Protein AF-A0A0S4Q659-F1 (afdb_monomer_lite)

Structure (mmCIF, N/CA/C/O backbone):
data_AF-A0A0S4Q659-F1
#
_entry.id   AF-A0A0S4Q659-F1
#
loop_
_atom_site.group_PDB
_atom_site.id
_atom_site.type_symbol
_atom_site.label_atom_id
_atom_site.label_alt_id
_atom_site.label_comp_id
_atom_site.label_asym_id
_atom_site.label_entity_id
_atom_site.label_seq_id
_atom_site.pdbx_PDB_ins_code
_atom_site.Cartn_x
_atom_site.Cartn_y
_atom_site.Cartn_z
_atom_site.occupancy
_atom_site.B_iso_or_equiv
_atom_site.auth_seq_id
_atom_site.auth_comp_id
_atom_site.auth_asym_id
_atom_site.auth_atom_id
_atom_site.pdbx_PDB_model_num
ATOM 1 N N . MET A 1 1 ? -24.096 -1.031 19.636 1.00 70.88 1 MET A N 1
ATOM 2 C CA . MET A 1 1 ? -23.605 0.019 18.706 1.00 70.88 1 MET A CA 1
ATOM 3 C C . MET A 1 1 ? -24.738 0.909 18.192 1.00 70.88 1 MET A C 1
ATOM 5 O O . MET A 1 1 ? -24.645 2.107 18.407 1.00 70.88 1 MET A O 1
ATOM 9 N N . ALA A 1 2 ? -25.821 0.365 17.616 1.00 77.81 2 ALA A N 1
ATOM 10 C CA . ALA A 1 2 ? -26.995 1.151 17.190 1.00 77.81 2 ALA A CA 1
ATOM 11 C C . ALA A 1 2 ? -27.575 2.050 18.304 1.00 77.81 2 ALA A C 1
ATOM 13 O O . ALA A 1 2 ? -27.789 3.239 18.087 1.00 77.81 2 ALA A O 1
ATOM 14 N N . CYS A 1 3 ? -27.719 1.520 19.527 1.00 79.81 3 CYS A N 1
ATOM 15 C CA . CYS A 1 3 ? -28.198 2.301 20.675 1.00 79.81 3 CYS A CA 1
ATOM 16 C C . CYS A 1 3 ? -27.270 3.472 21.048 1.00 79.81 3 CYS A C 1
ATOM 18 O O . CYS A 1 3 ? -27.757 4.541 21.394 1.00 79.81 3 CYS A O 1
ATOM 20 N N . LEU A 1 4 ? -25.945 3.297 20.933 1.00 84.31 4 LEU A N 1
ATOM 21 C CA . LEU A 1 4 ? -24.969 4.362 21.207 1.00 84.31 4 LEU A CA 1
ATOM 22 C C . LEU A 1 4 ? -25.000 5.443 20.117 1.00 84.31 4 LEU A C 1
ATOM 24 O O . LEU A 1 4 ? -24.923 6.630 20.413 1.00 84.31 4 LEU A O 1
ATOM 28 N N . ALA A 1 5 ? -25.140 5.048 18.849 1.00 85.44 5 ALA A N 1
ATOM 29 C CA . ALA A 1 5 ? -25.305 6.006 17.758 1.00 85.44 5 ALA A CA 1
ATOM 30 C C . ALA A 1 5 ? -26.577 6.846 17.960 1.00 85.44 5 ALA A C 1
ATOM 32 O O . ALA A 1 5 ? -26.526 8.072 17.876 1.00 85.44 5 ALA A O 1
ATOM 33 N N . ALA A 1 6 ? -27.686 6.198 18.332 1.00 84.50 6 ALA A N 1
ATOM 34 C CA . ALA A 1 6 ? -28.939 6.877 18.645 1.00 84.50 6 ALA A CA 1
ATOM 35 C C . ALA A 1 6 ? -28.797 7.847 19.833 1.00 84.50 6 ALA A C 1
ATOM 37 O O . ALA A 1 6 ? -29.231 8.993 19.728 1.00 84.50 6 ALA A O 1
ATOM 38 N N . SER A 1 7 ? -28.134 7.444 20.927 1.00 86.75 7 SER A N 1
ATOM 39 C CA . SER A 1 7 ? -27.917 8.329 22.085 1.00 86.75 7 SER A CA 1
ATOM 40 C C . SER A 1 7 ? -27.040 9.539 21.755 1.00 86.75 7 SER A C 1
ATOM 42 O O . SER A 1 7 ? -27.219 10.606 22.334 1.00 86.75 7 SER A O 1
ATOM 44 N N . LEU A 1 8 ? -26.110 9.391 20.807 1.00 88.69 8 LEU A N 1
ATOM 45 C CA . LEU A 1 8 ? -25.262 10.475 20.305 1.00 88.69 8 LEU A CA 1
ATOM 46 C C . LEU A 1 8 ? -25.920 11.292 19.180 1.00 88.69 8 LEU A C 1
ATOM 48 O O . LEU A 1 8 ? -25.295 12.215 18.666 1.00 88.69 8 LEU A O 1
ATOM 52 N N . LYS A 1 9 ? -27.166 10.973 18.797 1.00 92.38 9 LYS A N 1
ATOM 53 C CA . LYS A 1 9 ? -27.889 11.586 17.668 1.00 92.38 9 LYS A CA 1
ATOM 54 C C . LYS A 1 9 ? -27.120 11.490 16.344 1.00 92.38 9 LYS A C 1
ATOM 56 O O . LYS A 1 9 ? -27.181 12.386 15.507 1.00 92.38 9 LYS A O 1
ATOM 61 N N . VAL A 1 10 ? -26.404 10.384 16.153 1.00 91.25 10 VAL A N 1
ATOM 62 C CA . VAL A 1 10 ? -25.659 10.073 14.932 1.00 91.25 10 VAL A CA 1
ATOM 63 C C . VAL A 1 10 ? -26.446 9.045 14.122 1.00 91.25 10 VAL A C 1
ATOM 65 O O . VAL A 1 10 ? -26.802 7.977 14.628 1.00 91.25 10 VAL A O 1
ATOM 68 N N . GLY A 1 11 ? -26.714 9.362 12.853 1.00 90.50 11 GLY A N 1
ATOM 69 C CA . GLY A 1 11 ? -27.313 8.414 11.915 1.00 90.50 11 GLY A CA 1
ATOM 70 C C . GLY A 1 11 ? -26.428 7.177 11.755 1.00 90.50 11 GLY A C 1
ATOM 71 O O . GLY A 1 11 ? -25.205 7.284 11.690 1.00 90.50 11 GLY A O 1
ATOM 72 N N . HIS A 1 12 ? -27.032 5.991 11.698 1.00 91.75 12 HIS A N 1
ATOM 73 C CA . HIS A 1 12 ? -26.296 4.748 11.484 1.00 91.75 12 HIS A CA 1
ATOM 74 C C . HIS A 1 12 ? -26.991 3.881 10.439 1.00 91.75 12 HIS A C 1
ATOM 76 O O . HIS A 1 12 ? -28.214 3.885 10.316 1.00 91.75 12 HIS A O 1
ATOM 82 N N . ARG A 1 13 ? -26.191 3.110 9.703 1.00 91.69 13 ARG A N 1
ATOM 83 C CA . ARG A 1 13 ? -26.650 2.115 8.734 1.00 91.69 13 ARG A CA 1
ATOM 84 C C . ARG A 1 13 ? -25.850 0.840 8.950 1.00 91.69 13 ARG A C 1
ATOM 86 O O . ARG A 1 13 ? -24.625 0.886 9.044 1.00 91.69 13 ARG A O 1
ATOM 93 N N . THR A 1 14 ? -26.537 -0.292 9.024 1.00 92.31 14 THR A N 1
ATOM 94 C CA . THR A 1 14 ? -25.894 -1.607 9.080 1.00 92.31 14 THR A CA 1
ATOM 95 C C . THR A 1 14 ? -25.837 -2.186 7.675 1.00 92.31 14 THR A C 1
ATOM 97 O O . THR A 1 14 ? -26.860 -2.314 7.009 1.00 92.31 14 THR A O 1
ATOM 100 N N . LEU A 1 15 ? -24.631 -2.519 7.224 1.00 93.38 15 LEU A N 1
ATOM 101 C CA . LEU A 1 15 ? -24.377 -3.130 5.923 1.00 93.38 15 LEU A CA 1
ATOM 102 C C . LEU A 1 15 ? -24.012 -4.598 6.136 1.00 93.38 15 LEU A C 1
ATOM 104 O O . LEU A 1 15 ? -23.246 -4.918 7.046 1.00 93.38 15 LEU A O 1
ATOM 108 N N . VAL A 1 16 ? -24.554 -5.482 5.303 1.00 94.06 16 VAL A N 1
ATOM 109 C CA . VAL A 1 16 ? -24.369 -6.932 5.430 1.00 94.06 16 VAL A CA 1
ATOM 110 C C . VAL A 1 16 ? -23.662 -7.450 4.188 1.00 94.06 16 VAL A C 1
ATOM 112 O O . VAL A 1 16 ? -24.104 -7.196 3.070 1.00 94.06 16 VAL A O 1
ATOM 115 N N . TRP A 1 17 ? -22.565 -8.184 4.383 1.00 93.69 17 TRP A N 1
ATOM 116 C CA . TRP A 1 17 ? -21.911 -8.893 3.289 1.00 93.69 17 TRP A CA 1
ATOM 117 C C . TRP A 1 17 ? -22.767 -10.094 2.877 1.00 93.69 17 TRP A C 1
ATOM 119 O O . TRP A 1 17 ? -22.883 -11.070 3.623 1.00 93.69 17 TRP A O 1
ATOM 129 N N . GLN A 1 18 ? -23.382 -9.973 1.702 1.00 92.25 18 GLN A N 1
ATOM 130 C CA . GLN A 1 18 ? -24.208 -11.004 1.084 1.00 92.25 18 GLN A CA 1
ATOM 131 C C . GLN A 1 18 ? -23.368 -11.938 0.203 1.00 92.25 18 GLN A C 1
ATOM 133 O O . GLN A 1 18 ? -22.335 -11.533 -0.330 1.00 92.25 18 GLN A O 1
ATOM 138 N N . GLY A 1 19 ? -23.853 -13.168 0.025 1.00 88.50 19 GLY A N 1
ATOM 139 C CA . GLY A 1 19 ? -23.249 -14.174 -0.849 1.00 88.50 19 GLY A CA 1
ATOM 140 C C . GLY A 1 19 ? -22.308 -15.159 -0.153 1.00 88.50 19 GLY A C 1
ATOM 141 O O . GLY A 1 19 ? -22.115 -15.139 1.073 1.00 88.50 19 GLY A O 1
ATOM 142 N N . ASP A 1 20 ? -21.746 -16.046 -0.974 1.00 88.25 20 ASP A N 1
ATOM 143 C CA . ASP A 1 20 ? -20.864 -17.117 -0.531 1.00 88.25 20 ASP A CA 1
ATOM 144 C C . ASP A 1 20 ? -19.531 -16.574 -0.026 1.00 88.25 20 ASP A C 1
ATOM 146 O O . ASP A 1 20 ? -18.923 -15.657 -0.585 1.00 88.25 20 ASP A O 1
ATOM 150 N N . LYS A 1 21 ? -19.068 -17.168 1.070 1.00 91.00 21 LYS A N 1
ATOM 151 C CA . LYS A 1 21 ? -17.805 -16.813 1.710 1.00 91.00 21 LYS A CA 1
ATOM 152 C C . LYS A 1 21 ? -16.750 -17.803 1.233 1.00 91.00 21 LYS A C 1
ATOM 154 O O . LYS A 1 21 ? -16.997 -19.008 1.297 1.00 91.00 21 LYS A O 1
ATOM 159 N N . PRO A 1 22 ? -15.579 -17.339 0.773 1.00 88.00 22 PRO A N 1
ATOM 160 C CA . PRO A 1 22 ? -14.571 -18.248 0.266 1.00 88.00 22 PRO A CA 1
ATOM 161 C C . PRO A 1 22 ? -14.041 -19.124 1.404 1.00 88.00 22 PRO A C 1
ATOM 163 O O . PRO A 1 22 ? -13.840 -18.657 2.529 1.00 88.00 22 PRO A O 1
ATOM 166 N N . ALA A 1 23 ? -13.792 -20.397 1.093 1.00 82.62 23 ALA A N 1
ATOM 167 C CA . ALA A 1 23 ? -13.253 -21.361 2.051 1.00 82.62 23 ALA A CA 1
ATOM 168 C C . ALA A 1 23 ? -11.839 -20.979 2.529 1.00 82.62 23 ALA A C 1
ATOM 170 O O . ALA A 1 23 ? -11.462 -21.255 3.666 1.00 82.62 23 ALA A O 1
ATOM 171 N N . THR A 1 24 ? -11.061 -20.306 1.677 1.00 82.50 24 THR A N 1
ATOM 172 C CA . THR A 1 24 ? -9.715 -19.804 1.976 1.00 82.50 24 THR A CA 1
ATOM 173 C C . THR A 1 24 ? -9.659 -18.286 1.804 1.00 82.50 24 THR A C 1
ATOM 175 O O . THR A 1 24 ? -10.457 -17.686 1.090 1.00 82.50 24 THR A O 1
ATOM 178 N N . GLY A 1 25 ? -8.741 -17.620 2.509 1.00 82.38 25 GLY A N 1
ATOM 179 C CA . GLY A 1 25 ? -8.579 -16.166 2.379 1.00 82.38 25 GLY A CA 1
ATOM 180 C C . GLY A 1 25 ? -9.746 -15.332 2.929 1.00 82.38 25 GLY A C 1
ATOM 181 O O . GLY A 1 25 ? -9.829 -14.141 2.627 1.00 82.38 25 GLY A O 1
ATOM 182 N N . LEU A 1 26 ? -10.610 -15.915 3.770 1.00 86.38 26 LEU A N 1
ATOM 183 C CA . LEU A 1 26 ? -11.813 -15.269 4.308 1.00 86.38 26 LEU A CA 1
ATOM 184 C C . LEU A 1 26 ? -11.554 -13.871 4.887 1.00 86.38 26 LEU A C 1
ATOM 186 O O . LEU A 1 26 ? -12.332 -12.962 4.641 1.00 86.38 26 LEU A O 1
ATOM 190 N N . MET A 1 27 ? -10.451 -13.662 5.612 1.00 82.38 27 MET A N 1
ATOM 191 C CA . MET A 1 27 ? -10.123 -12.350 6.192 1.00 82.38 27 MET A CA 1
ATOM 192 C C . MET A 1 27 ? -9.805 -11.286 5.137 1.00 82.38 27 MET A C 1
ATOM 194 O O . MET A 1 27 ? -10.178 -10.123 5.303 1.00 82.38 27 MET A O 1
ATOM 198 N N . ALA A 1 28 ? -9.119 -11.668 4.057 1.00 83.19 28 ALA A N 1
ATOM 199 C CA . ALA A 1 28 ? -8.830 -10.765 2.948 1.00 83.19 28 ALA A CA 1
ATOM 200 C C . ALA A 1 28 ? -10.117 -10.435 2.180 1.00 83.19 28 ALA A C 1
ATOM 202 O O . ALA A 1 28 ? -10.393 -9.260 1.940 1.00 83.19 28 ALA A O 1
ATOM 203 N N . ALA A 1 29 ? -10.944 -11.449 1.902 1.00 88.00 29 ALA A N 1
ATOM 204 C CA . ALA A 1 29 ? -12.244 -11.283 1.254 1.00 88.00 29 ALA A CA 1
ATOM 205 C C . ALA A 1 29 ? -13.211 -10.433 2.095 1.00 88.00 29 ALA A C 1
ATOM 207 O O . ALA A 1 29 ? -13.790 -9.480 1.590 1.00 88.00 29 ALA A O 1
ATOM 208 N N . ALA A 1 30 ? -13.312 -10.694 3.400 1.00 88.69 30 ALA A N 1
ATOM 209 C CA . ALA A 1 30 ? -14.134 -9.912 4.321 1.00 88.69 30 ALA A CA 1
ATOM 210 C C . ALA A 1 30 ? -13.658 -8.456 4.416 1.00 88.69 30 ALA A C 1
ATOM 212 O O . ALA A 1 30 ? -14.470 -7.539 4.541 1.00 88.69 30 ALA A O 1
ATOM 213 N N . ARG A 1 31 ? -12.339 -8.218 4.350 1.00 88.38 31 ARG A N 1
ATOM 214 C CA . ARG A 1 31 ? -11.786 -6.860 4.293 1.00 88.38 31 ARG A CA 1
ATOM 215 C C . ARG A 1 31 ? -12.159 -6.161 2.986 1.00 88.38 31 ARG A C 1
ATOM 217 O O . ARG A 1 31 ? -12.524 -4.992 3.056 1.00 88.38 31 ARG A O 1
ATOM 224 N N . ALA A 1 32 ? -12.060 -6.841 1.843 1.00 88.69 32 ALA A N 1
ATOM 225 C CA . ALA A 1 32 ? -12.465 -6.296 0.546 1.00 88.69 32 ALA A CA 1
ATOM 226 C C . ALA A 1 32 ? -13.962 -5.954 0.546 1.00 88.69 32 ALA A C 1
ATOM 228 O O . ALA A 1 32 ? -14.309 -4.781 0.443 1.00 88.69 32 ALA A O 1
ATOM 229 N N . ALA A 1 33 ? -14.815 -6.931 0.868 1.00 92.06 33 ALA A N 1
ATOM 230 C CA . ALA A 1 33 ? -16.262 -6.758 0.949 1.00 92.06 33 ALA A CA 1
ATOM 231 C C . ALA A 1 33 ? -16.674 -5.614 1.889 1.00 92.06 33 ALA A C 1
ATOM 233 O O . ALA A 1 33 ? -17.577 -4.843 1.578 1.00 92.06 33 ALA A O 1
ATOM 234 N N . ARG A 1 34 ? -15.995 -5.447 3.033 1.00 92.56 34 ARG A N 1
ATOM 235 C CA . ARG A 1 34 ? -16.246 -4.317 3.940 1.00 92.56 34 ARG A CA 1
ATOM 236 C C . ARG A 1 34 ? -15.994 -2.971 3.264 1.00 92.56 34 ARG A C 1
ATOM 238 O O . ARG A 1 34 ? -16.786 -2.055 3.456 1.00 92.56 34 ARG A O 1
ATOM 245 N N . TYR A 1 35 ? -14.892 -2.829 2.530 1.00 91.69 35 TYR A N 1
ATOM 246 C CA . TYR A 1 35 ? -14.594 -1.576 1.838 1.00 91.69 35 TYR A CA 1
ATOM 247 C C . TYR A 1 35 ? -15.535 -1.329 0.664 1.00 91.69 35 TYR A C 1
ATOM 249 O O . TYR A 1 35 ? -15.925 -0.182 0.476 1.00 91.69 35 TYR A O 1
ATOM 257 N N . ASP A 1 36 ? -15.953 -2.373 -0.047 1.00 91.75 36 ASP A N 1
ATOM 258 C CA . ASP A 1 36 ? -16.918 -2.250 -1.143 1.00 91.75 36 ASP A CA 1
ATOM 259 C C . ASP A 1 36 ? -18.286 -1.795 -0.622 1.00 91.75 36 ASP A C 1
ATOM 261 O O . ASP A 1 36 ? -18.875 -0.850 -1.146 1.00 91.75 36 ASP A O 1
ATOM 265 N N . LEU A 1 37 ? -18.753 -2.386 0.484 1.00 94.69 37 LEU A N 1
ATOM 266 C CA . LEU A 1 37 ? -19.980 -1.964 1.164 1.00 94.69 37 LEU A CA 1
ATOM 267 C C . LEU A 1 37 ? -19.897 -0.507 1.636 1.00 94.69 37 LEU A C 1
ATOM 269 O O . LEU A 1 37 ? -20.833 0.262 1.430 1.00 94.69 37 LEU A O 1
ATOM 273 N N . ILE A 1 38 ? -18.781 -0.115 2.260 1.00 93.81 38 ILE A N 1
ATOM 274 C CA . ILE A 1 38 ? -18.569 1.265 2.716 1.00 93.81 38 ILE A CA 1
ATOM 275 C C . ILE A 1 38 ? -18.540 2.235 1.531 1.00 93.81 38 ILE A C 1
ATOM 277 O O . ILE A 1 38 ? -19.138 3.301 1.622 1.00 93.81 38 ILE A O 1
ATOM 281 N N . ALA A 1 39 ? -17.874 1.878 0.432 1.00 92.62 39 ALA A N 1
ATOM 282 C CA . ALA A 1 39 ? -17.803 2.713 -0.762 1.00 92.62 39 ALA A CA 1
ATOM 283 C C . ALA A 1 39 ? -19.184 2.893 -1.409 1.00 92.62 39 ALA A C 1
ATOM 285 O O . ALA A 1 39 ? -19.552 4.020 -1.732 1.00 92.62 39 ALA A O 1
ATOM 286 N N . GLY A 1 40 ? -19.973 1.819 -1.523 1.00 93.56 40 GLY A N 1
ATOM 287 C CA . GLY A 1 40 ? -21.354 1.895 -2.004 1.00 93.56 40 GLY A CA 1
ATOM 288 C C . GLY A 1 40 ? -22.232 2.770 -1.106 1.00 93.56 40 GLY A C 1
ATOM 289 O O . GLY A 1 40 ? -22.916 3.665 -1.587 1.00 93.56 40 GLY A O 1
ATOM 290 N N . ALA A 1 41 ? -22.147 2.594 0.215 1.00 94.31 41 ALA A N 1
ATOM 291 C CA . ALA A 1 41 ? -22.914 3.414 1.151 1.00 94.31 41 ALA A CA 1
ATOM 292 C C . ALA A 1 41 ? -22.481 4.889 1.167 1.00 94.31 41 ALA A C 1
ATOM 294 O O . ALA A 1 41 ? -23.320 5.761 1.383 1.00 94.31 41 ALA A O 1
ATOM 295 N N . ALA A 1 42 ? -21.194 5.176 0.949 1.00 94.19 42 ALA A N 1
ATOM 296 C CA . ALA A 1 42 ? -20.694 6.539 0.806 1.00 94.19 42 ALA A CA 1
ATOM 297 C C . ALA A 1 42 ? -21.247 7.194 -0.468 1.00 94.19 42 ALA A C 1
ATOM 299 O O . ALA A 1 42 ? -21.724 8.323 -0.401 1.00 94.19 42 ALA A O 1
ATOM 300 N N . ALA A 1 43 ? -21.277 6.462 -1.587 1.00 93.19 43 ALA A N 1
ATOM 301 C CA . ALA A 1 43 ? -21.881 6.930 -2.832 1.00 93.19 43 ALA A CA 1
ATOM 302 C C . ALA A 1 43 ? -23.386 7.213 -2.674 1.00 93.19 43 ALA A C 1
ATOM 304 O O . ALA A 1 43 ? -23.828 8.300 -3.034 1.00 93.19 43 ALA A O 1
ATOM 305 N N . ASP A 1 44 ? -24.146 6.298 -2.055 1.00 94.19 44 ASP A N 1
ATOM 306 C CA . ASP A 1 44 ? -25.578 6.489 -1.759 1.00 94.19 44 ASP A CA 1
ATOM 307 C C . ASP A 1 44 ? -25.839 7.762 -0.932 1.00 94.19 44 ASP A C 1
ATOM 309 O O . ASP A 1 44 ? -26.863 8.422 -1.091 1.00 94.19 44 ASP A O 1
ATOM 313 N N . PHE A 1 45 ? -24.922 8.090 -0.017 1.00 93.50 45 PHE A N 1
ATOM 314 C CA . PHE A 1 45 ? -25.021 9.256 0.862 1.00 93.50 45 PHE A CA 1
ATOM 315 C C . PHE A 1 45 ? -24.472 10.547 0.224 1.00 93.50 45 PHE A C 1
ATOM 317 O O . PHE A 1 45 ? -24.661 11.627 0.778 1.00 93.50 45 PHE A O 1
ATOM 324 N N . GLY A 1 46 ? -23.776 10.459 -0.914 1.00 94.25 46 GLY A N 1
ATOM 325 C CA . GLY A 1 46 ? -23.053 11.587 -1.509 1.00 94.25 46 GLY A CA 1
ATOM 326 C C . GLY A 1 46 ? -21.794 11.998 -0.732 1.00 94.25 46 GLY A C 1
ATOM 327 O O . GLY A 1 46 ? -21.378 13.152 -0.803 1.00 94.25 46 GLY A O 1
ATOM 328 N N . ALA A 1 47 ? -21.191 11.083 0.034 1.00 93.56 47 ALA A N 1
ATOM 329 C CA . ALA A 1 47 ? -19.941 11.317 0.752 1.00 93.56 47 ALA A CA 1
ATOM 330 C C . ALA A 1 47 ? -18.721 10.858 -0.054 1.00 93.56 47 ALA A C 1
ATOM 332 O O . ALA A 1 47 ? -18.657 9.732 -0.546 1.00 93.56 47 ALA A O 1
ATOM 333 N N . GLU A 1 48 ? -17.696 11.706 -0.085 1.00 94.12 48 GLU A N 1
ATOM 334 C CA . GLU A 1 48 ? -16.376 11.358 -0.619 1.00 94.12 48 GLU A CA 1
ATOM 335 C C . GLU A 1 48 ? -15.400 10.934 0.482 1.00 94.12 48 GLU A C 1
ATOM 337 O O . GLU A 1 48 ? -14.461 10.185 0.227 1.00 94.12 48 GLU A O 1
ATOM 342 N N . ASP A 1 49 ? -15.606 11.407 1.712 1.00 96.50 49 ASP A N 1
ATOM 343 C CA . ASP A 1 49 ? -14.696 11.201 2.832 1.00 96.50 49 ASP A CA 1
ATOM 344 C C . ASP A 1 49 ? -15.228 10.153 3.805 1.00 96.50 49 ASP A C 1
ATOM 346 O O . ASP A 1 49 ? -16.335 10.250 4.332 1.00 96.50 49 ASP A O 1
ATOM 350 N N . VAL A 1 50 ? -14.392 9.158 4.088 1.00 96.12 50 VAL A N 1
ATOM 351 C CA . VAL A 1 50 ? -14.678 8.080 5.034 1.00 96.12 50 VAL A CA 1
ATOM 352 C C . VAL A 1 50 ? -13.583 8.059 6.086 1.00 96.12 50 VAL A C 1
ATOM 354 O O . VAL A 1 50 ? -12.411 7.926 5.752 1.00 96.12 50 VAL A O 1
ATOM 357 N N . ALA A 1 51 ? -13.941 8.121 7.367 1.00 96.75 51 ALA A N 1
ATOM 358 C CA . ALA A 1 51 ? -12.985 7.983 8.462 1.00 96.75 51 ALA A CA 1
ATOM 359 C C . ALA A 1 51 ? -13.027 6.576 9.077 1.00 96.75 51 ALA A C 1
ATOM 361 O O . ALA A 1 51 ? -14.093 6.004 9.296 1.00 96.75 51 ALA A O 1
ATOM 362 N N . THR A 1 52 ? -11.856 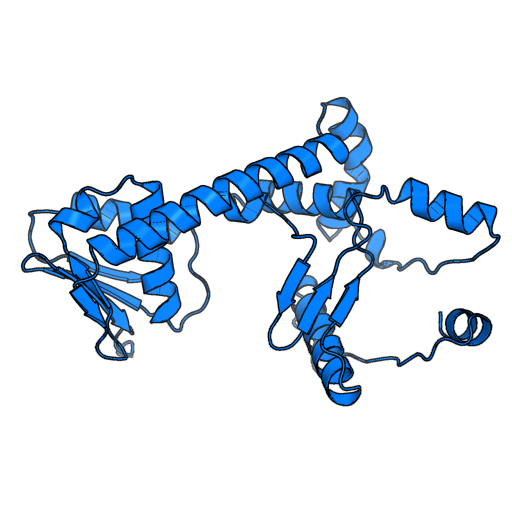6.023 9.401 1.00 95.44 52 THR A N 1
ATOM 363 C CA . THR A 1 52 ? -11.723 4.756 10.137 1.00 95.44 52 THR A CA 1
ATOM 364 C C . THR A 1 52 ? -10.855 4.922 11.375 1.00 95.44 52 THR A C 1
ATOM 366 O O . THR A 1 52 ? -9.893 5.688 11.385 1.00 95.44 52 THR A O 1
ATOM 369 N N . ALA A 1 53 ? -11.171 4.160 12.419 1.00 94.94 53 ALA A N 1
ATOM 370 C CA . ALA A 1 53 ? -10.528 4.245 13.727 1.00 94.94 53 ALA A CA 1
ATOM 371 C C . ALA A 1 53 ? -9.255 3.379 13.847 1.00 94.94 53 ALA A C 1
ATOM 373 O O . ALA A 1 53 ? -9.023 2.786 14.894 1.00 94.94 53 ALA A O 1
ATOM 374 N N . HIS A 1 54 ? -8.451 3.277 12.780 1.00 96.19 54 HIS A N 1
ATOM 375 C CA . HIS A 1 54 ? -7.166 2.570 12.855 1.00 96.19 54 HIS A CA 1
ATOM 376 C C . HIS A 1 54 ? -6.216 3.305 13.808 1.00 96.19 54 HIS A C 1
ATOM 378 O O . HIS A 1 54 ? -6.097 4.530 13.716 1.00 96.19 54 HIS A O 1
ATOM 384 N N . THR A 1 55 ? -5.538 2.561 14.680 1.00 96.75 55 THR A N 1
ATOM 385 C CA . THR A 1 55 ? -4.686 3.090 15.754 1.00 96.75 55 THR A CA 1
ATOM 386 C C . THR A 1 55 ? -3.191 2.925 15.470 1.00 96.75 55 THR A C 1
ATOM 388 O O . THR A 1 55 ? -2.779 2.342 14.461 1.00 96.75 55 THR A O 1
ATOM 391 N N . LEU A 1 56 ? -2.364 3.418 16.396 1.00 97.06 56 LEU A N 1
ATOM 392 C CA . LEU A 1 56 ? -0.921 3.172 16.421 1.00 97.06 56 LEU A CA 1
ATOM 393 C C . LEU A 1 56 ? -0.584 1.669 16.467 1.00 97.06 56 LEU A C 1
ATOM 395 O O . LEU A 1 56 ? 0.329 1.202 15.791 1.00 97.06 56 LEU A O 1
ATOM 399 N N . ASP A 1 57 ? -1.339 0.895 17.238 1.00 95.31 57 ASP A N 1
ATOM 400 C CA . ASP A 1 57 ? -1.178 -0.555 17.354 1.00 95.31 57 ASP A CA 1
ATOM 401 C C . ASP A 1 57 ? -1.485 -1.254 16.020 1.00 95.31 57 ASP A C 1
ATOM 403 O O . ASP A 1 57 ? -0.733 -2.125 15.583 1.00 95.31 57 ASP A O 1
ATOM 407 N N . ASP A 1 58 ? -2.529 -0.814 15.303 1.00 95.06 58 ASP A N 1
ATOM 408 C CA . ASP A 1 58 ? -2.851 -1.351 13.975 1.00 95.06 58 ASP A CA 1
ATOM 409 C C . ASP A 1 58 ? -1.731 -1.081 12.955 1.00 95.06 58 ASP A C 1
ATOM 411 O O . ASP A 1 58 ? -1.520 -1.883 12.033 1.00 95.06 58 ASP A O 1
ATOM 415 N N . GLN A 1 59 ? -1.011 0.039 13.098 1.00 96.19 59 GLN A N 1
ATOM 416 C CA . GLN A 1 59 ? 0.183 0.326 12.300 1.00 96.19 59 GLN A CA 1
ATOM 417 C C . GLN A 1 59 ? 1.302 -0.652 12.596 1.00 96.19 59 GLN A C 1
ATOM 419 O O . GLN A 1 59 ? 1.845 -1.251 11.668 1.00 96.19 59 GLN A O 1
ATOM 424 N N . ALA A 1 60 ? 1.611 -0.843 13.876 1.00 95.94 60 ALA A N 1
ATOM 425 C CA . ALA A 1 60 ? 2.640 -1.770 14.318 1.00 95.94 60 ALA A CA 1
ATOM 426 C C . ALA A 1 60 ? 2.367 -3.194 13.810 1.00 95.94 60 ALA A C 1
ATOM 428 O O . ALA A 1 60 ? 3.235 -3.808 13.190 1.00 95.94 60 ALA A O 1
ATOM 429 N N . GLU A 1 61 ? 1.129 -3.677 13.963 1.00 95.00 61 GLU A N 1
ATOM 430 C CA . GLU A 1 61 ? 0.686 -4.958 13.404 1.00 95.00 61 GLU A CA 1
ATOM 431 C C . GLU A 1 61 ? 0.901 -5.023 11.890 1.00 95.00 61 GLU A C 1
ATOM 433 O O . GLU A 1 61 ? 1.372 -6.029 11.363 1.00 95.00 61 GLU A O 1
ATOM 438 N N . THR A 1 62 ? 0.553 -3.953 11.171 1.00 95.06 62 THR A N 1
ATOM 439 C CA . THR A 1 62 ? 0.675 -3.915 9.710 1.00 95.06 62 THR A CA 1
ATOM 440 C C . THR A 1 62 ? 2.136 -3.957 9.269 1.00 95.06 62 THR A C 1
ATOM 442 O O . THR A 1 62 ? 2.447 -4.695 8.337 1.00 95.06 62 THR A O 1
ATOM 445 N N . VAL A 1 63 ? 3.036 -3.243 9.949 1.00 96.56 63 VAL A N 1
ATOM 446 C CA . VAL A 1 63 ? 4.483 -3.302 9.683 1.00 96.56 63 VAL A CA 1
ATOM 447 C C . VAL A 1 63 ? 5.008 -4.723 9.878 1.00 96.56 63 VAL A C 1
ATOM 449 O O . VAL A 1 63 ? 5.663 -5.253 8.985 1.00 96.56 63 VAL A O 1
ATOM 452 N N . LEU A 1 64 ? 4.675 -5.372 10.998 1.00 95.69 64 LEU A N 1
ATOM 453 C CA . LEU A 1 64 ? 5.131 -6.735 11.293 1.00 95.69 64 LEU A CA 1
ATOM 454 C C . LEU A 1 64 ? 4.598 -7.758 10.284 1.00 95.69 64 LEU A C 1
ATOM 456 O O . LEU A 1 64 ? 5.346 -8.620 9.831 1.00 95.69 64 LEU A O 1
ATOM 460 N N . LEU A 1 65 ? 3.330 -7.640 9.876 1.00 93.38 65 LEU A N 1
ATOM 461 C CA . LEU A 1 65 ? 2.759 -8.491 8.827 1.00 93.38 65 LEU A CA 1
ATOM 462 C C . LEU A 1 65 ? 3.471 -8.303 7.483 1.00 93.38 65 LEU A C 1
ATOM 464 O O . LEU A 1 65 ? 3.704 -9.277 6.773 1.00 93.38 65 LEU A O 1
ATOM 468 N N . ARG A 1 66 ? 3.808 -7.061 7.122 1.00 93.94 66 ARG A N 1
ATOM 469 C CA . ARG A 1 66 ? 4.507 -6.743 5.868 1.00 93.94 66 ARG A CA 1
ATOM 470 C C . ARG A 1 66 ? 5.948 -7.228 5.882 1.00 93.94 66 ARG A C 1
ATOM 472 O O . ARG A 1 66 ? 6.405 -7.770 4.879 1.00 93.94 66 ARG A O 1
ATOM 479 N N . LEU A 1 67 ? 6.614 -7.114 7.027 1.00 93.44 67 LEU A N 1
ATOM 480 C CA . LEU A 1 67 ? 7.940 -7.674 7.246 1.00 93.44 67 LEU A CA 1
ATOM 481 C C . LEU A 1 67 ? 7.923 -9.202 7.106 1.00 93.44 67 LEU A C 1
ATOM 483 O O . LEU A 1 67 ? 8.702 -9.750 6.335 1.00 93.44 67 LEU A O 1
ATOM 487 N N . ALA A 1 68 ? 6.992 -9.885 7.780 1.00 92.12 68 ALA A N 1
ATOM 488 C CA . ALA A 1 68 ? 6.852 -11.341 7.704 1.00 92.12 68 ALA A CA 1
ATOM 489 C C . ALA A 1 68 ? 6.498 -11.842 6.292 1.00 92.12 68 ALA A C 1
ATOM 491 O O . ALA A 1 68 ? 6.841 -12.963 5.932 1.00 92.12 68 ALA A O 1
ATOM 492 N N . ALA A 1 69 ? 5.830 -11.011 5.488 1.00 89.31 69 ALA A N 1
ATOM 493 C CA . ALA A 1 69 ? 5.519 -11.299 4.092 1.00 89.31 69 ALA A CA 1
ATOM 494 C C . ALA A 1 69 ? 6.677 -10.992 3.119 1.00 89.31 69 ALA A C 1
ATOM 496 O O . ALA A 1 69 ? 6.474 -11.099 1.913 1.00 89.31 69 ALA A O 1
ATOM 497 N N . GLY A 1 70 ? 7.848 -10.556 3.605 1.00 88.81 70 GLY A N 1
ATOM 498 C CA . GLY A 1 70 ? 8.986 -10.194 2.751 1.00 88.81 70 GLY A CA 1
ATOM 499 C C . GLY A 1 70 ? 8.719 -8.969 1.872 1.00 88.81 70 GLY A C 1
ATOM 500 O O . GLY A 1 70 ? 9.213 -8.886 0.753 1.00 88.81 70 GLY A O 1
ATOM 501 N N . SER A 1 71 ? 7.886 -8.031 2.335 1.00 90.06 71 SER A N 1
ATOM 502 C CA . SER A 1 71 ? 7.560 -6.839 1.547 1.00 90.06 71 SER A CA 1
ATOM 503 C C . SER A 1 71 ? 8.750 -5.881 1.453 1.00 90.06 71 SER A C 1
ATOM 505 O O . SER A 1 71 ? 9.440 -5.645 2.444 1.00 90.06 71 SER A O 1
ATOM 507 N N . GLY A 1 72 ? 8.917 -5.248 0.290 1.00 90.62 72 GLY A N 1
ATOM 508 C CA . GLY A 1 72 ? 9.854 -4.140 0.104 1.00 90.62 72 GLY A CA 1
ATOM 509 C C . GLY A 1 72 ? 9.433 -2.853 0.828 1.00 90.62 72 GLY A C 1
ATOM 510 O O . GLY A 1 72 ? 8.449 -2.808 1.578 1.00 90.62 72 GLY A O 1
ATOM 511 N N . LEU A 1 73 ? 10.162 -1.766 0.563 1.00 91.94 73 LEU A N 1
ATOM 512 C CA . LEU A 1 73 ? 10.014 -0.489 1.270 1.00 91.94 73 LEU A CA 1
ATOM 513 C C . LEU A 1 73 ? 8.591 0.092 1.203 1.00 91.94 73 LEU A C 1
ATOM 515 O O . LEU A 1 73 ? 8.062 0.539 2.223 1.00 91.94 73 LEU A O 1
ATOM 519 N N . ALA A 1 74 ? 7.945 -0.001 0.037 1.00 90.00 74 ALA A N 1
ATOM 520 C CA . ALA A 1 74 ? 6.558 0.420 -0.163 1.00 90.00 74 ALA A CA 1
ATOM 521 C C . ALA A 1 74 ? 5.584 -0.322 0.770 1.00 90.00 74 ALA A C 1
ATOM 523 O O . ALA A 1 74 ? 4.640 0.262 1.299 1.00 90.00 74 ALA A O 1
ATOM 524 N N . GLY A 1 75 ? 5.823 -1.613 1.028 1.00 91.50 75 GLY A N 1
ATOM 525 C CA . GLY A 1 75 ? 5.010 -2.396 1.957 1.00 91.50 75 GLY A CA 1
ATOM 526 C C . GLY A 1 75 ? 5.260 -2.027 3.418 1.00 91.50 75 GLY A C 1
ATOM 527 O O . GLY A 1 75 ? 4.311 -1.969 4.203 1.00 91.50 75 GLY A O 1
ATOM 528 N N . LEU A 1 76 ? 6.509 -1.726 3.784 1.00 95.38 76 LEU A N 1
ATOM 529 C CA . LEU A 1 76 ? 6.879 -1.298 5.139 1.00 95.38 76 LEU A CA 1
ATOM 530 C C . LEU A 1 76 ? 6.345 0.093 5.504 1.00 95.38 76 LEU A C 1
ATOM 532 O O . LEU A 1 76 ? 6.182 0.379 6.688 1.00 95.38 76 LEU A O 1
ATOM 536 N N . ALA A 1 77 ? 6.003 0.926 4.516 1.00 95.00 77 ALA A N 1
ATOM 537 C CA . ALA A 1 77 ? 5.300 2.193 4.729 1.00 95.00 77 ALA A CA 1
ATOM 538 C C . ALA A 1 77 ? 3.908 2.024 5.382 1.00 95.00 77 ALA A C 1
ATOM 540 O O . ALA A 1 77 ? 3.331 3.005 5.852 1.00 95.00 77 ALA A O 1
ATOM 541 N N . ALA A 1 78 ? 3.390 0.789 5.444 1.00 94.25 78 ALA A N 1
ATOM 542 C CA . ALA A 1 78 ? 2.160 0.404 6.129 1.00 94.25 78 ALA A CA 1
ATOM 543 C C . ALA A 1 78 ? 0.950 1.275 5.724 1.00 94.25 78 ALA A C 1
ATOM 545 O O . ALA A 1 78 ? 0.694 1.454 4.533 1.00 94.25 78 ALA A O 1
ATOM 546 N N . MET A 1 79 ? 0.125 1.742 6.672 1.00 94.62 79 MET A N 1
ATOM 547 C CA . MET A 1 79 ? -1.056 2.550 6.332 1.00 94.62 79 MET A CA 1
ATOM 548 C C . MET A 1 79 ? -0.705 4.043 6.247 1.00 94.62 79 MET A C 1
ATOM 550 O O . MET A 1 79 ? 0.027 4.572 7.077 1.00 94.62 79 MET A O 1
ATOM 554 N N . ARG A 1 80 ? -1.283 4.760 5.280 1.00 92.94 80 ARG A N 1
ATOM 555 C CA . ARG A 1 80 ? -1.171 6.225 5.191 1.00 92.94 80 ARG A CA 1
ATOM 556 C C . ARG A 1 80 ? -2.296 6.908 5.992 1.00 92.94 80 ARG A C 1
ATOM 558 O O . ARG A 1 80 ? -3.384 6.332 6.092 1.00 92.94 80 ARG A O 1
ATOM 565 N N . PRO A 1 81 ? -2.094 8.117 6.551 1.00 94.00 81 PRO A N 1
ATOM 566 C CA . PRO A 1 81 ? -3.166 8.868 7.220 1.00 94.00 81 PRO A CA 1
ATOM 567 C C . PRO A 1 81 ? -4.353 9.176 6.299 1.00 94.00 81 PRO A C 1
ATOM 569 O O . PRO A 1 81 ? -5.500 9.131 6.738 1.00 94.00 81 PRO A O 1
ATOM 572 N N . LEU A 1 82 ? -4.059 9.421 5.021 1.00 94.56 82 LEU A N 1
ATOM 573 C CA . LEU A 1 82 ? -5.017 9.597 3.939 1.00 94.56 82 LEU A CA 1
ATOM 574 C C . LEU A 1 82 ? -4.663 8.631 2.807 1.00 94.56 82 LEU A C 1
ATOM 576 O O . LE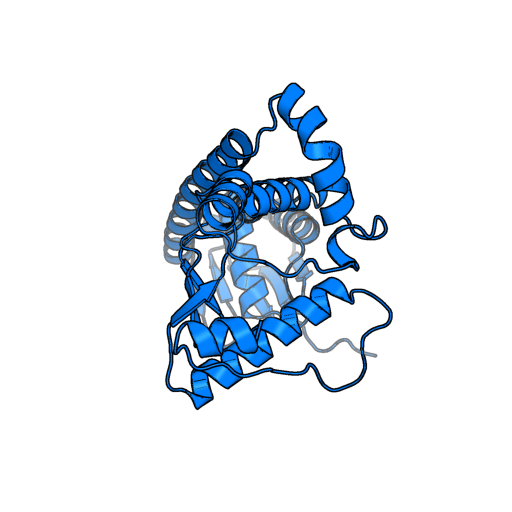U A 1 82 ? -3.499 8.510 2.423 1.00 94.56 82 LEU A O 1
ATOM 580 N N . ASP A 1 83 ? -5.665 7.923 2.305 1.00 92.19 83 ASP A N 1
ATOM 581 C CA . ASP A 1 83 ? -5.541 6.920 1.249 1.00 92.19 83 ASP A CA 1
ATOM 582 C C . ASP A 1 83 ? -6.736 7.040 0.297 1.00 92.19 83 ASP A C 1
ATOM 584 O O . ASP A 1 83 ? -7.822 7.431 0.726 1.00 92.19 83 ASP A O 1
ATOM 588 N N . ARG A 1 84 ? -6.560 6.718 -0.986 1.00 90.44 84 ARG A N 1
ATOM 589 C CA . ARG A 1 84 ? -7.646 6.772 -1.975 1.00 90.44 84 ARG A CA 1
ATOM 590 C C . ARG A 1 84 ? -8.051 5.356 -2.354 1.00 90.44 84 ARG A C 1
ATOM 592 O O . ARG A 1 84 ? -7.209 4.548 -2.731 1.00 90.44 84 ARG A O 1
ATOM 599 N N . ARG A 1 85 ? -9.343 5.045 -2.254 1.00 85.50 85 ARG A N 1
ATOM 600 C CA . ARG A 1 85 ? -9.897 3.733 -2.614 1.00 85.50 85 ARG A CA 1
ATOM 601 C C . ARG A 1 85 ? -11.084 3.920 -3.541 1.00 85.50 85 ARG A C 1
ATOM 603 O O . ARG A 1 85 ? -12.175 4.246 -3.092 1.00 85.50 85 ARG A O 1
ATOM 610 N N . GLY A 1 86 ? -10.860 3.747 -4.841 1.00 85.56 86 GLY A N 1
ATOM 611 C CA . GLY A 1 86 ? -11.864 4.089 -5.847 1.00 85.56 86 GLY A CA 1
ATOM 612 C C . GLY A 1 86 ? -12.290 5.555 -5.709 1.00 85.56 86 GLY A C 1
ATOM 613 O O . GLY A 1 86 ? -11.451 6.459 -5.759 1.00 85.56 86 GLY A O 1
ATOM 614 N N . ALA A 1 87 ? -13.586 5.778 -5.494 1.00 85.62 87 ALA A N 1
ATOM 615 C CA . ALA A 1 87 ? -14.156 7.110 -5.314 1.00 85.62 87 ALA A CA 1
ATOM 616 C C . ALA A 1 87 ? -13.959 7.697 -3.902 1.00 85.62 87 ALA A C 1
ATOM 618 O O . ALA A 1 87 ? -14.067 8.909 -3.748 1.00 85.62 87 ALA A O 1
ATOM 619 N N . ILE A 1 88 ? -13.640 6.884 -2.884 1.00 93.44 88 ILE A N 1
ATOM 620 C CA . ILE A 1 88 ? -13.561 7.363 -1.495 1.00 93.44 88 ILE A CA 1
ATOM 621 C C . ILE A 1 88 ? -12.147 7.809 -1.089 1.00 93.44 88 ILE A C 1
ATOM 623 O O . ILE A 1 88 ? -11.137 7.166 -1.406 1.00 93.44 88 ILE A O 1
ATOM 627 N N . ARG A 1 89 ? -12.086 8.892 -0.310 1.00 95.94 89 ARG A N 1
ATOM 628 C CA . ARG A 1 89 ? -10.934 9.357 0.470 1.00 95.94 89 ARG A CA 1
ATOM 629 C C . ARG A 1 89 ? -11.026 8.774 1.878 1.00 95.94 89 ARG A C 1
ATOM 631 O O . ARG A 1 89 ? -11.893 9.132 2.671 1.00 95.94 89 ARG A O 1
ATOM 638 N N . LEU A 1 90 ? -10.136 7.840 2.188 1.00 95.94 90 LEU A N 1
ATOM 639 C CA . LEU A 1 90 ? -10.104 7.124 3.455 1.00 95.94 90 LEU A CA 1
ATOM 640 C C . LEU A 1 90 ? -9.149 7.801 4.444 1.00 95.94 90 LEU A C 1
ATOM 642 O O . LEU A 1 90 ? -7.927 7.704 4.315 1.00 95.94 90 LEU A O 1
ATOM 646 N N . HIS A 1 91 ? -9.723 8.414 5.472 1.00 97.50 91 HIS A N 1
ATOM 647 C CA . HIS A 1 91 ? -9.031 9.066 6.577 1.00 97.50 91 HIS A CA 1
ATOM 648 C C . HIS A 1 91 ? -8.800 8.104 7.743 1.00 97.50 91 HIS A C 1
ATOM 650 O O . HIS A 1 91 ? -9.655 7.284 8.099 1.00 97.50 91 HIS A O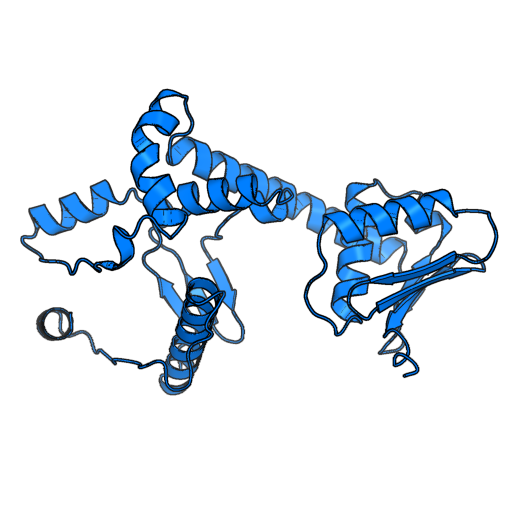 1
ATOM 656 N N . ARG A 1 92 ? -7.637 8.228 8.380 1.00 96.88 92 ARG A N 1
ATOM 657 C CA . ARG A 1 92 ? -7.251 7.484 9.587 1.00 96.88 92 ARG A CA 1
ATOM 658 C C . ARG A 1 92 ? -6.767 8.468 10.660 1.00 96.88 92 ARG A C 1
ATOM 660 O O . ARG A 1 92 ? -5.570 8.546 10.920 1.00 96.88 92 ARG A O 1
ATOM 667 N N . PRO A 1 93 ? -7.664 9.253 11.282 1.00 97.31 93 PRO A N 1
ATOM 668 C CA . PRO A 1 93 ? -7.265 10.314 12.212 1.00 97.31 93 PRO A CA 1
ATOM 669 C C . PRO A 1 93 ? -6.607 9.792 13.499 1.00 97.31 93 PRO A C 1
ATOM 671 O O . PRO A 1 93 ? -5.844 10.509 14.135 1.00 97.31 93 PRO A O 1
ATOM 674 N N . LEU A 1 94 ? -6.869 8.538 13.883 1.00 97.44 94 LEU A N 1
ATOM 675 C CA . LEU A 1 94 ? -6.368 7.939 15.127 1.00 97.44 94 LEU A CA 1
ATOM 676 C C . LEU A 1 94 ? -5.055 7.166 14.950 1.00 97.44 94 LEU A C 1
ATOM 678 O O . LEU A 1 94 ? -4.595 6.508 15.875 1.00 97.44 94 LEU A O 1
ATOM 682 N N . LEU A 1 95 ? -4.423 7.263 13.782 1.00 95.56 95 LEU A N 1
ATOM 683 C CA . LEU A 1 95 ? -3.298 6.413 13.391 1.00 95.56 95 LEU A CA 1
ATOM 684 C C . LEU A 1 95 ? -2.034 6.606 14.242 1.00 95.56 95 LEU A C 1
ATOM 686 O O . LEU A 1 95 ? -1.180 5.728 14.291 1.00 95.56 95 LEU A O 1
ATOM 690 N N . ALA A 1 96 ? -1.919 7.760 14.900 1.00 95.19 96 ALA A N 1
ATOM 691 C CA . ALA A 1 96 ? -0.851 8.080 15.845 1.00 95.19 96 ALA A CA 1
ATOM 692 C C . ALA A 1 96 ? -1.275 7.899 17.317 1.00 95.19 96 ALA A C 1
ATOM 694 O O . ALA A 1 96 ? -0.498 8.190 18.222 1.00 95.19 96 ALA A O 1
ATOM 695 N N . VAL A 1 97 ? -2.507 7.452 17.572 1.00 97.44 97 VAL A N 1
ATOM 696 C CA . VAL A 1 97 ? -3.076 7.312 18.916 1.00 97.44 97 VAL A CA 1
ATOM 697 C C . VAL A 1 97 ? -3.004 5.851 19.341 1.00 97.44 97 VAL A C 1
ATOM 699 O O . VAL A 1 97 ? -3.488 4.972 18.632 1.00 97.44 97 VAL A O 1
ATOM 702 N N . ALA A 1 98 ? -2.420 5.586 20.509 1.00 96.19 98 ALA A N 1
ATOM 703 C CA . ALA A 1 98 ? -2.392 4.249 21.092 1.00 96.19 98 ALA A CA 1
ATOM 704 C C . ALA A 1 98 ? -3.803 3.773 21.465 1.00 96.19 98 ALA A C 1
ATOM 706 O O . ALA A 1 98 ? -4.601 4.529 22.030 1.00 96.19 98 ALA A O 1
ATOM 707 N N . LYS A 1 99 ? -4.099 2.493 21.228 1.00 93.94 99 LYS A N 1
ATOM 708 C CA . LYS A 1 99 ? -5.384 1.876 21.579 1.00 93.94 99 LYS A CA 1
ATOM 709 C C . LYS A 1 99 ? -5.688 2.015 23.072 1.00 93.94 99 LYS A C 1
ATOM 711 O O . LYS A 1 99 ? -6.818 2.338 23.429 1.00 93.94 99 LYS A O 1
ATOM 716 N N . ALA A 1 100 ? -4.680 1.863 23.932 1.00 94.50 100 ALA A N 1
ATOM 717 C CA . ALA A 1 100 ? -4.819 2.048 25.378 1.00 94.50 100 ALA A CA 1
ATOM 718 C C . ALA A 1 100 ? -5.355 3.445 25.749 1.00 94.50 100 ALA A C 1
ATOM 720 O O . ALA A 1 100 ? -6.182 3.575 26.648 1.00 94.50 100 ALA A O 1
ATOM 721 N N . ARG A 1 101 ? -4.965 4.495 25.010 1.00 96.62 101 ARG A N 1
ATOM 722 C CA . ARG A 1 101 ? -5.482 5.854 25.228 1.00 96.62 101 ARG A CA 1
ATOM 723 C C . ARG A 1 101 ? -6.962 5.972 24.864 1.00 96.62 101 ARG A C 1
ATOM 725 O O . ARG A 1 101 ? -7.693 6.700 25.538 1.00 96.62 101 ARG A O 1
ATOM 732 N N . LEU A 1 102 ? -7.404 5.273 23.818 1.00 95.19 102 LEU A N 1
ATOM 733 C CA . LEU A 1 102 ? -8.816 5.235 23.432 1.00 95.19 102 LEU A CA 1
ATOM 734 C C . LEU A 1 102 ? -9.651 4.513 24.493 1.00 95.19 102 LEU A C 1
ATOM 736 O O . LEU A 1 102 ? -10.672 5.053 24.906 1.00 95.19 102 LEU A O 1
ATOM 740 N N . ILE A 1 103 ? -9.178 3.362 24.984 1.00 94.75 103 ILE A N 1
ATOM 741 C CA . ILE A 1 103 ? -9.838 2.600 26.057 1.00 94.75 103 ILE A CA 1
ATOM 742 C C . ILE A 1 103 ? -9.981 3.463 27.315 1.00 94.75 103 ILE A C 1
ATOM 744 O O . ILE A 1 103 ? -11.100 3.692 27.764 1.00 94.75 103 ILE A O 1
ATOM 748 N N . ALA A 1 104 ? -8.890 4.071 27.792 1.00 96.62 104 ALA A N 1
ATOM 749 C CA . ALA A 1 104 ? -8.926 4.953 28.961 1.00 96.62 104 ALA A CA 1
ATOM 750 C C . ALA A 1 104 ? -9.887 6.147 28.785 1.00 96.62 104 ALA A C 1
ATOM 752 O O . ALA A 1 104 ? -10.501 6.614 29.741 1.00 96.62 104 ALA A O 1
ATOM 753 N N . THR A 1 105 ? -10.044 6.653 27.556 1.00 96.31 105 THR A N 1
ATOM 754 C CA . THR A 1 105 ? -11.001 7.734 27.258 1.00 96.31 105 THR A CA 1
ATOM 755 C C . THR A 1 105 ? -12.452 7.256 27.344 1.00 96.31 105 THR A C 1
ATOM 757 O O . THR A 1 105 ? -13.316 8.014 27.785 1.00 96.31 105 THR A O 1
ATOM 760 N N . LEU A 1 106 ? -12.734 6.026 26.908 1.00 94.06 106 LEU A N 1
ATOM 761 C CA . LEU A 1 106 ? -14.064 5.425 27.000 1.00 94.06 106 LEU A CA 1
ATOM 762 C C . LEU A 1 106 ? -14.426 5.127 28.458 1.00 94.06 106 LEU A C 1
ATOM 764 O O . LEU A 1 106 ? -15.510 5.509 28.894 1.00 94.06 106 LEU A O 1
ATOM 768 N N . GLU A 1 107 ? -13.495 4.554 29.223 1.00 95.75 107 GLU A N 1
ATOM 769 C CA . GLU A 1 107 ? -13.654 4.278 30.657 1.00 95.75 107 GLU A CA 1
ATOM 770 C C . GLU A 1 107 ? -13.922 5.557 31.455 1.00 95.75 107 GLU A C 1
ATOM 772 O O . GLU A 1 107 ? -14.915 5.636 32.175 1.00 95.75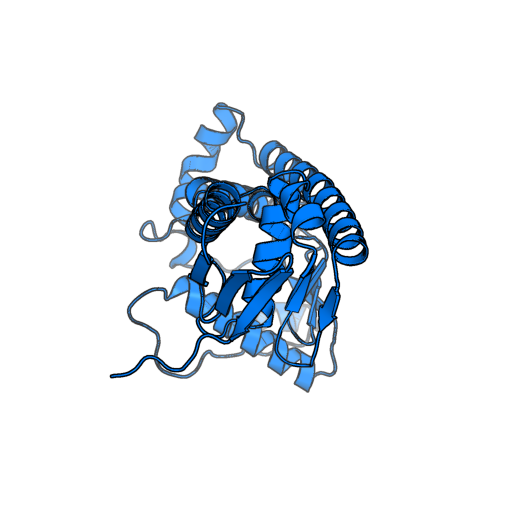 107 GLU A O 1
ATOM 777 N N . ALA A 1 108 ? -13.111 6.604 31.256 1.00 97.06 108 ALA A N 1
ATOM 778 C CA . ALA A 1 108 ? -13.288 7.892 31.931 1.00 97.06 108 ALA A CA 1
ATOM 779 C C . ALA A 1 108 ? -14.637 8.569 31.621 1.00 97.06 108 ALA A C 1
ATOM 781 O O . ALA A 1 108 ? -15.079 9.442 32.365 1.00 97.06 108 ALA A O 1
ATOM 782 N N . ARG A 1 109 ? -15.290 8.189 30.516 1.00 93.44 109 ARG A N 1
ATOM 783 C CA . ARG A 1 109 ? -16.610 8.691 30.108 1.00 93.44 109 ARG A CA 1
ATOM 784 C C . ARG A 1 109 ? -17.749 7.709 30.385 1.00 93.44 109 ARG A C 1
ATOM 786 O O . ARG A 1 109 ? -18.884 8.015 30.030 1.00 93.44 109 ARG A O 1
ATOM 793 N N . GLY A 1 110 ? -17.467 6.543 30.968 1.00 92.44 110 GLY A N 1
ATOM 794 C CA . GLY A 1 110 ? -18.463 5.493 31.190 1.00 92.44 110 GLY A CA 1
ATOM 795 C C . GLY A 1 110 ? -19.099 4.969 29.896 1.00 92.44 110 GLY A C 1
ATOM 796 O O . GLY A 1 110 ? -20.254 4.550 29.901 1.00 92.44 110 GLY A O 1
ATOM 797 N N . LEU A 1 111 ? -18.381 5.030 28.770 1.00 90.12 111 LEU A N 1
ATOM 798 C CA . LEU A 1 111 ? -18.877 4.581 27.471 1.00 90.12 111 LEU A CA 1
ATOM 799 C C . LEU A 1 111 ? -18.480 3.126 27.227 1.00 90.12 111 LEU A C 1
ATOM 801 O O . LEU A 1 111 ? -17.299 2.805 27.126 1.00 90.12 111 LEU A O 1
ATOM 805 N N . ALA A 1 112 ? -19.472 2.254 27.064 1.00 88.31 112 ALA A N 1
ATOM 806 C CA . ALA A 1 112 ? -19.238 0.863 26.693 1.00 88.31 112 ALA A CA 1
ATOM 807 C C . ALA A 1 112 ? -18.839 0.720 25.211 1.00 88.31 112 ALA A C 1
ATOM 809 O O . ALA A 1 112 ? -19.311 1.460 24.341 1.00 88.31 112 ALA A O 1
ATOM 810 N N . TRP A 1 113 ? -18.023 -0.291 24.908 1.00 88.38 113 TRP A N 1
ATOM 811 C CA . TRP A 1 113 ? -17.675 -0.711 23.548 1.00 88.38 113 TRP A CA 1
ATOM 812 C C . TRP A 1 113 ? -18.044 -2.179 23.312 1.00 88.38 113 TRP A C 1
ATOM 814 O O . TRP A 1 113 ? -18.364 -2.918 24.237 1.00 88.38 113 TRP A O 1
ATOM 824 N N . SER A 1 114 ? -18.035 -2.591 22.044 1.00 86.38 114 SER A N 1
ATOM 825 C CA . SER A 1 114 ? -18.261 -3.985 21.653 1.00 86.38 114 SER A CA 1
ATOM 826 C C . SER A 1 114 ? -16.928 -4.684 21.432 1.00 86.38 114 SER A C 1
ATOM 828 O O . SER A 1 114 ? -16.060 -4.143 20.746 1.00 86.38 114 SER A O 1
ATOM 830 N N . GLU A 1 115 ? -16.801 -5.910 21.929 1.00 80.69 115 GLU A N 1
ATOM 831 C CA . GLU A 1 115 ? -15.656 -6.776 21.651 1.00 80.69 115 GLU A CA 1
ATOM 832 C C . GLU A 1 115 ? -16.062 -7.877 20.673 1.00 80.69 115 GLU A C 1
ATOM 834 O O . GLU A 1 115 ? -17.017 -8.613 20.902 1.00 80.69 115 GLU A O 1
ATOM 839 N N . ASP A 1 116 ? -15.366 -7.952 19.539 1.00 79.06 116 ASP A N 1
ATOM 840 C CA . ASP A 1 116 ? -15.586 -8.997 18.537 1.00 79.06 116 ASP A CA 1
ATOM 841 C C . ASP A 1 116 ? -14.786 -10.260 18.927 1.00 79.06 116 ASP A C 1
ATOM 843 O O . ASP A 1 116 ? -13.561 -10.153 19.073 1.00 79.06 116 ASP A O 1
ATOM 847 N N . PRO A 1 117 ? -15.427 -11.441 19.069 1.00 75.69 117 PRO A N 1
ATOM 848 C CA . PRO A 1 117 ? -14.755 -12.696 19.418 1.00 75.69 117 PRO A CA 1
ATOM 849 C C . PRO A 1 117 ? -13.599 -13.077 18.482 1.00 75.69 117 PRO A C 1
ATOM 851 O O . PRO A 1 117 ? -12.621 -13.687 18.914 1.00 75.69 117 PRO A O 1
ATOM 854 N N . SER A 1 118 ? -13.655 -12.676 17.206 1.00 72.38 118 SER A N 1
ATOM 855 C CA . SER A 1 118 ? -12.587 -12.947 16.233 1.00 72.38 118 SER A CA 1
ATOM 856 C C . SER A 1 118 ? -11.263 -12.252 16.574 1.00 72.38 118 SER A C 1
ATOM 858 O O . SER A 1 118 ? -10.205 -12.665 16.094 1.00 72.38 118 SER A O 1
ATOM 860 N N . ASN A 1 119 ? -11.285 -11.237 17.447 1.00 76.62 119 ASN A N 1
ATOM 861 C CA . ASN A 1 119 ? -10.079 -10.556 17.919 1.00 76.62 119 ASN A CA 1
ATOM 862 C C . ASN A 1 119 ? -9.150 -11.449 18.749 1.00 76.62 119 ASN A C 1
ATOM 864 O O . ASN A 1 119 ? -7.974 -11.104 18.879 1.00 76.62 119 ASN A O 1
ATOM 868 N N . ALA A 1 120 ? -9.661 -12.554 19.298 1.00 76.06 120 ALA A N 1
ATOM 869 C CA . ALA A 1 120 ? -8.908 -13.503 20.117 1.00 76.06 120 ALA A CA 1
ATOM 870 C C . ALA A 1 120 ? -8.586 -14.821 19.384 1.00 76.06 120 ALA A C 1
ATOM 872 O O . ALA A 1 120 ? -7.933 -15.697 19.946 1.00 76.06 120 ALA A O 1
ATOM 873 N N . ASP A 1 121 ? -9.017 -14.980 18.129 1.00 82.19 121 ASP A N 1
ATOM 874 C CA . ASP A 1 121 ? -8.853 -16.235 17.394 1.00 82.19 121 ASP A CA 1
ATOM 875 C C . ASP A 1 121 ? -7.412 -16.414 16.883 1.00 82.19 121 ASP A C 1
ATOM 877 O O . ASP A 1 121 ? -6.967 -15.786 15.914 1.00 82.19 121 ASP A O 1
ATOM 881 N N . SER A 1 122 ? -6.673 -17.313 17.534 1.00 81.44 122 SER A N 1
ATOM 882 C CA . SER A 1 122 ? -5.255 -17.583 17.275 1.00 81.44 122 SER A CA 1
ATOM 883 C C . SER A 1 122 ? -4.970 -18.191 15.899 1.00 81.44 122 SER A C 1
ATOM 885 O O . SER A 1 122 ? -3.807 -18.212 15.481 1.00 81.44 122 SER A O 1
ATOM 887 N N . ARG A 1 123 ? -5.992 -18.622 15.145 1.00 81.75 123 ARG A N 1
ATOM 888 C CA . ARG A 1 123 ? -5.837 -19.054 13.745 1.00 81.75 123 ARG A CA 1
ATOM 889 C C . ARG A 1 123 ? -5.380 -17.902 12.851 1.00 81.75 123 ARG A C 1
ATOM 891 O O . ARG A 1 123 ? -4.666 -18.123 11.869 1.00 81.75 123 ARG A O 1
ATOM 898 N N . PHE A 1 124 ? -5.689 -16.659 13.220 1.00 82.25 124 PHE A N 1
ATOM 899 C CA . PHE A 1 124 ? -5.305 -15.472 12.459 1.00 82.25 124 PHE A CA 1
ATOM 900 C C . PHE A 1 124 ? -4.001 -14.840 12.961 1.00 82.25 124 PHE A C 1
ATOM 902 O O . PHE A 1 124 ? -3.677 -14.855 14.146 1.00 82.25 124 PHE A O 1
ATOM 909 N N . ALA A 1 125 ? -3.240 -14.238 12.043 1.00 86.75 125 ALA A N 1
ATOM 910 C CA . ALA A 1 125 ? -1.931 -13.664 12.358 1.00 86.75 125 ALA A CA 1
ATOM 911 C C . ALA A 1 125 ? -2.004 -12.459 13.312 1.00 86.75 125 ALA A C 1
ATOM 913 O O . ALA A 1 125 ? -1.160 -12.329 14.192 1.00 86.75 125 ALA A O 1
ATOM 914 N N . ARG A 1 126 ? -3.018 -11.594 13.172 1.00 88.25 126 ARG A N 1
ATOM 915 C CA . ARG A 1 126 ? -3.158 -10.378 13.994 1.00 88.25 126 ARG A CA 1
ATOM 916 C C . ARG A 1 126 ? -3.345 -10.680 15.489 1.00 88.25 126 ARG A C 1
ATOM 918 O O . ARG A 1 126 ? -2.570 -10.135 16.269 1.00 88.25 126 ARG A O 1
ATOM 925 N N . PRO A 1 127 ? -4.270 -11.566 15.911 1.00 89.62 127 PRO A N 1
ATOM 926 C CA . PRO A 1 127 ? -4.360 -11.986 17.312 1.00 89.62 127 PRO A CA 1
ATOM 927 C C . PRO A 1 127 ? -3.041 -12.535 17.872 1.00 89.62 127 PRO A C 1
ATOM 929 O O . PRO A 1 127 ? -2.646 -12.158 18.972 1.00 89.62 127 PRO A O 1
ATOM 932 N N . ARG A 1 128 ? -2.298 -13.339 17.094 1.00 90.62 128 ARG A N 1
ATOM 933 C CA . ARG A 1 128 ? -0.972 -13.836 17.510 1.00 90.62 128 ARG A CA 1
ATOM 934 C C . ARG A 1 128 ? 0.049 -12.709 17.702 1.00 90.62 128 ARG A C 1
ATOM 936 O O . ARG A 1 128 ? 0.769 -12.711 18.694 1.00 90.62 128 ARG A O 1
ATOM 943 N N . LEU A 1 129 ? 0.094 -11.732 16.793 1.00 91.06 129 LEU A N 1
ATOM 944 C CA . LEU A 1 129 ? 0.980 -10.566 16.920 1.00 91.06 129 LEU A CA 1
ATOM 945 C C . LEU A 1 129 ? 0.626 -9.701 18.134 1.00 91.06 129 LEU A C 1
ATOM 947 O O . LEU A 1 129 ? 1.525 -9.243 18.832 1.00 91.06 129 LEU A O 1
ATOM 951 N N . ARG A 1 130 ? -0.669 -9.521 18.423 1.00 90.69 130 ARG A N 1
ATOM 952 C CA . ARG A 1 130 ? -1.133 -8.816 19.629 1.00 90.69 130 ARG A CA 1
ATOM 953 C C . ARG A 1 130 ? -0.676 -9.519 20.902 1.00 90.69 130 ARG A C 1
ATOM 955 O O . ARG A 1 130 ? -0.182 -8.857 21.806 1.00 90.69 130 ARG A O 1
ATOM 962 N N . ALA A 1 131 ? -0.788 -10.847 20.952 1.00 91.56 131 ALA A N 1
ATOM 963 C CA . ALA A 1 131 ? -0.312 -11.633 22.089 1.00 91.56 131 ALA A CA 1
ATOM 964 C C . ALA A 1 131 ? 1.211 -11.506 22.288 1.00 91.56 131 ALA A C 1
ATOM 966 O O . ALA A 1 131 ? 1.683 -11.456 23.420 1.00 91.56 131 ALA A O 1
ATOM 967 N N . ALA A 1 132 ? 1.979 -11.390 21.200 1.00 92.31 132 ALA A N 1
ATOM 968 C CA . ALA A 1 132 ? 3.430 -11.207 21.245 1.00 92.31 132 ALA A CA 1
ATOM 969 C C . ALA A 1 132 ? 3.880 -9.752 21.496 1.00 92.31 132 ALA A C 1
ATOM 971 O O . ALA A 1 132 ? 5.067 -9.515 21.715 1.00 92.31 132 ALA A O 1
ATOM 972 N N . ALA A 1 133 ? 2.970 -8.770 21.466 1.00 91.69 133 ALA A N 1
ATOM 973 C CA . ALA A 1 133 ? 3.322 -7.350 21.423 1.00 91.69 133 ALA A CA 1
ATOM 974 C C . ALA A 1 133 ? 4.170 -6.890 22.619 1.00 91.69 133 ALA A C 1
ATOM 976 O O . ALA A 1 133 ? 5.110 -6.122 22.433 1.00 91.69 133 ALA A O 1
ATOM 977 N N . ALA A 1 134 ? 3.883 -7.382 23.828 1.00 93.06 134 ALA A N 1
ATOM 978 C CA . ALA A 1 134 ? 4.648 -7.028 25.025 1.00 93.06 134 ALA A CA 1
ATOM 979 C C . ALA A 1 134 ? 6.096 -7.544 24.964 1.00 93.06 134 ALA A C 1
ATOM 981 O O . ALA A 1 134 ? 7.027 -6.794 25.249 1.00 93.06 134 ALA A O 1
ATOM 982 N N . ALA A 1 135 ? 6.293 -8.794 24.533 1.00 96.12 135 ALA A N 1
ATOM 983 C CA . ALA A 1 135 ? 7.624 -9.373 24.362 1.00 96.12 135 ALA A CA 1
ATOM 984 C C . ALA A 1 135 ? 8.412 -8.633 23.270 1.00 96.12 135 ALA A C 1
ATOM 986 O O . ALA A 1 135 ? 9.545 -8.218 23.490 1.00 96.12 135 ALA A O 1
ATOM 987 N N . LEU A 1 136 ? 7.775 -8.374 22.124 1.00 95.62 136 LEU A N 1
ATOM 988 C CA . LEU A 1 136 ? 8.368 -7.602 21.029 1.00 95.62 136 LEU A CA 1
ATOM 989 C C . LEU A 1 136 ? 8.751 -6.185 21.474 1.00 95.62 136 LEU A C 1
ATOM 991 O O . LEU A 1 136 ? 9.829 -5.702 21.136 1.00 95.62 136 LEU A O 1
ATOM 995 N N . ALA A 1 137 ? 7.902 -5.519 22.260 1.00 94.88 137 ALA A N 1
ATOM 996 C CA . ALA A 1 137 ? 8.209 -4.207 22.815 1.00 94.88 137 ALA A CA 1
ATOM 997 C C . ALA A 1 137 ? 9.428 -4.243 23.753 1.00 94.88 137 ALA A C 1
ATOM 999 O O . ALA A 1 137 ? 10.242 -3.320 23.691 1.00 94.88 137 ALA A O 1
ATOM 1000 N N . GLY A 1 138 ? 9.587 -5.309 24.550 1.00 96.00 138 GLY A N 1
ATOM 1001 C CA . GLY A 1 138 ? 10.774 -5.557 25.379 1.00 96.00 138 GLY A CA 1
ATOM 1002 C C . GLY A 1 138 ? 12.069 -5.644 24.567 1.00 96.00 138 GLY A C 1
ATOM 1003 O O . GLY A 1 138 ? 13.080 -5.074 24.964 1.00 96.00 138 GLY A O 1
ATOM 1004 N N . GLU A 1 139 ? 12.001 -6.222 23.366 1.00 96.25 139 GLU A N 1
ATOM 1005 C CA . GLU A 1 139 ? 13.106 -6.272 22.392 1.00 96.25 139 GLU A CA 1
ATOM 1006 C C . GLU A 1 139 ? 13.257 -4.977 21.564 1.00 96.25 139 GLU A C 1
ATOM 1008 O O . GLU A 1 139 ? 14.032 -4.888 20.609 1.00 96.25 139 GLU A O 1
ATOM 1013 N N . GLY A 1 140 ? 12.497 -3.930 21.894 1.00 95.06 140 GLY A N 1
ATOM 1014 C CA . GLY A 1 140 ? 12.557 -2.643 21.209 1.00 95.06 140 GLY A CA 1
ATOM 1015 C C . GLY A 1 140 ? 11.690 -2.531 19.953 1.00 95.06 140 GLY A C 1
ATOM 1016 O O . GLY A 1 140 ? 11.787 -1.539 19.230 1.00 95.06 140 GLY A O 1
ATOM 1017 N N . LEU A 1 141 ? 10.798 -3.480 19.691 1.00 96.06 141 LEU A N 1
ATOM 1018 C CA . LEU A 1 141 ? 9.812 -3.423 18.607 1.00 96.06 141 LEU A CA 1
ATOM 1019 C C . LEU A 1 141 ? 8.477 -2.848 19.112 1.00 96.06 141 LEU A C 1
ATOM 1021 O O . LEU A 1 141 ? 7.409 -3.408 18.876 1.00 96.06 141 LEU A O 1
ATOM 1025 N N . SER A 1 142 ? 8.537 -1.721 19.830 1.00 96.75 142 SER A N 1
ATOM 1026 C CA . SER A 1 142 ? 7.338 -1.034 20.328 1.00 96.75 142 SER A CA 1
ATOM 1027 C C . SER A 1 142 ? 6.494 -0.464 19.183 1.00 96.75 142 SER A C 1
ATOM 1029 O O . SER A 1 142 ? 7.006 -0.186 18.090 1.00 96.75 142 SER A O 1
ATOM 1031 N N . ALA A 1 143 ? 5.206 -0.222 19.440 1.00 96.31 143 ALA A N 1
ATOM 1032 C CA . ALA A 1 143 ? 4.295 0.312 18.434 1.00 96.31 143 ALA A CA 1
ATOM 1033 C C . ALA A 1 143 ? 4.757 1.680 17.893 1.00 96.31 143 ALA A C 1
ATOM 1035 O O . ALA A 1 143 ? 4.735 1.917 16.686 1.00 96.31 143 ALA A O 1
ATOM 1036 N N . GLU A 1 144 ? 5.290 2.547 18.756 1.00 96.75 144 GLU A N 1
ATOM 1037 C CA . GLU A 1 144 ? 5.855 3.852 18.395 1.00 96.75 144 GLU A CA 1
ATOM 1038 C C . GLU A 1 144 ? 7.099 3.713 17.512 1.00 96.75 144 GLU A C 1
ATOM 1040 O O . GLU A 1 144 ? 7.317 4.513 16.597 1.00 96.75 144 GLU A O 1
ATOM 1045 N N . ARG A 1 145 ? 7.962 2.728 17.793 1.00 97.25 145 ARG A N 1
ATOM 1046 C CA . ARG A 1 145 ? 9.180 2.489 17.005 1.00 97.25 145 ARG A CA 1
ATOM 1047 C C . ARG A 1 145 ? 8.836 1.916 15.633 1.00 97.25 145 ARG A C 1
ATOM 1049 O O . ARG A 1 145 ? 9.379 2.399 14.639 1.00 97.25 145 ARG A O 1
ATOM 1056 N N . LEU A 1 146 ? 7.895 0.976 15.566 1.00 97.25 146 LEU A N 1
ATOM 1057 C CA . LEU A 1 146 ? 7.405 0.399 14.312 1.00 97.25 146 LEU A CA 1
ATOM 1058 C C . LEU A 1 146 ? 6.666 1.434 13.453 1.00 97.25 146 LEU A C 1
ATOM 1060 O O . LEU A 1 146 ? 6.945 1.552 12.263 1.00 97.25 146 LEU A O 1
ATOM 1064 N N . ALA A 1 147 ? 5.801 2.262 14.041 1.00 95.88 147 ALA A N 1
ATOM 1065 C CA . ALA A 1 147 ? 5.134 3.340 13.309 1.00 95.88 147 ALA A CA 1
ATOM 1066 C C . ALA A 1 147 ? 6.125 4.399 12.797 1.00 95.88 147 ALA A C 1
ATOM 1068 O O . ALA A 1 147 ? 5.985 4.918 11.689 1.00 95.88 147 ALA A O 1
ATOM 1069 N N . ARG A 1 148 ? 7.183 4.694 13.563 1.00 96.06 148 ARG A N 1
ATOM 1070 C CA . ARG A 1 148 ? 8.267 5.582 13.117 1.00 96.06 148 ARG A CA 1
ATOM 1071 C C . ARG A 1 148 ? 9.062 4.986 11.960 1.00 96.06 148 ARG A C 1
ATOM 1073 O O . ARG A 1 148 ? 9.458 5.731 11.064 1.00 96.06 148 ARG A O 1
ATOM 1080 N N . LEU A 1 149 ? 9.296 3.671 11.966 1.00 96.50 149 LEU A N 1
ATOM 1081 C CA . LEU A 1 149 ? 9.873 2.963 10.823 1.00 96.50 149 LEU A CA 1
ATOM 1082 C C . LEU A 1 149 ? 8.966 3.105 9.597 1.00 96.50 149 LEU A C 1
ATOM 1084 O O . LEU A 1 149 ? 9.462 3.516 8.552 1.00 96.50 149 LEU A O 1
ATOM 1088 N N . ALA A 1 150 ? 7.657 2.883 9.740 1.00 96.56 150 ALA A N 1
ATOM 1089 C CA . ALA A 1 150 ? 6.698 3.064 8.650 1.00 96.56 150 ALA A CA 1
ATOM 1090 C C . ALA A 1 150 ? 6.726 4.488 8.078 1.00 96.56 150 ALA A C 1
ATOM 1092 O O . ALA A 1 150 ? 6.808 4.668 6.867 1.00 96.56 150 ALA A O 1
ATOM 1093 N N . ALA A 1 151 ? 6.754 5.517 8.930 1.00 94.81 151 ALA A N 1
ATOM 1094 C CA . ALA A 1 151 ? 6.839 6.909 8.485 1.00 94.81 151 ALA A CA 1
ATOM 1095 C C . ALA A 1 151 ? 8.152 7.222 7.739 1.00 94.81 151 ALA A C 1
ATOM 1097 O O . ALA A 1 151 ? 8.163 7.977 6.765 1.00 94.81 151 ALA A O 1
ATOM 1098 N N . ARG A 1 152 ? 9.278 6.642 8.177 1.00 96.62 152 ARG A N 1
ATOM 1099 C CA . ARG A 1 152 ? 10.571 6.764 7.481 1.00 96.62 152 ARG A CA 1
ATOM 1100 C C . ARG A 1 152 ? 10.547 6.041 6.137 1.00 96.62 152 ARG A C 1
ATOM 1102 O O . ARG A 1 152 ? 10.974 6.632 5.150 1.00 96.62 152 ARG A O 1
ATOM 1109 N N . ALA A 1 153 ? 10.007 4.825 6.103 1.00 96.50 153 ALA A N 1
ATOM 1110 C CA . ALA A 1 153 ? 9.832 4.048 4.884 1.00 96.50 153 ALA A CA 1
ATOM 1111 C C . ALA A 1 153 ? 8.937 4.785 3.881 1.00 96.50 153 ALA A C 1
ATOM 1113 O O . ALA A 1 153 ? 9.334 4.934 2.737 1.00 96.50 153 ALA A O 1
ATOM 1114 N N . ALA A 1 154 ? 7.808 5.350 4.318 1.00 94.38 154 ALA A N 1
ATOM 1115 C CA . ALA A 1 154 ? 6.902 6.123 3.467 1.00 94.38 154 ALA A CA 1
ATOM 1116 C C . ALA A 1 154 ? 7.579 7.345 2.826 1.00 94.38 154 ALA A C 1
ATOM 1118 O O . ALA A 1 154 ? 7.366 7.633 1.652 1.00 94.38 154 ALA A O 1
ATOM 1119 N N . ARG A 1 155 ? 8.408 8.068 3.588 1.00 95.31 155 ARG A N 1
ATOM 1120 C CA . ARG A 1 155 ? 9.150 9.229 3.077 1.00 95.31 155 ARG A CA 1
ATOM 1121 C C . ARG A 1 155 ? 10.237 8.830 2.079 1.00 95.31 155 ARG A C 1
ATOM 1123 O O . ARG A 1 155 ? 10.419 9.524 1.087 1.00 95.31 155 ARG A O 1
ATOM 1130 N N . ALA A 1 156 ? 10.950 7.737 2.342 1.00 96.69 156 ALA A N 1
ATOM 1131 C CA . ALA A 1 156 ? 11.946 7.213 1.413 1.00 96.69 156 ALA A CA 1
ATOM 1132 C C . ALA A 1 156 ? 11.291 6.657 0.136 1.00 96.69 156 ALA A C 1
ATOM 1134 O O . ALA A 1 156 ? 11.751 6.950 -0.961 1.00 96.69 156 ALA A O 1
ATOM 1135 N N . ASP A 1 157 ? 10.175 5.942 0.274 1.00 95.38 157 ASP A N 1
ATOM 1136 C CA . ASP A 1 157 ? 9.365 5.443 -0.837 1.00 95.38 157 ASP A CA 1
ATOM 1137 C C . ASP A 1 157 ? 8.877 6.588 -1.733 1.00 95.38 157 ASP A C 1
ATOM 1139 O O . ASP A 1 157 ? 9.075 6.539 -2.938 1.00 95.38 157 ASP A O 1
ATOM 1143 N N . ALA A 1 158 ? 8.363 7.680 -1.157 1.00 94.06 158 ALA A N 1
ATOM 1144 C CA . ALA A 1 158 ? 7.958 8.858 -1.928 1.00 94.06 158 ALA A CA 1
ATOM 1145 C C . ALA A 1 158 ? 9.109 9.476 -2.747 1.00 94.06 158 ALA A C 1
ATOM 1147 O O . ALA A 1 158 ? 8.891 9.927 -3.870 1.00 94.06 158 ALA A O 1
ATOM 1148 N N . ALA A 1 159 ? 10.334 9.480 -2.211 1.00 97.12 159 ALA A N 1
ATOM 1149 C CA . ALA A 1 159 ? 11.505 9.955 -2.946 1.00 97.12 159 ALA A CA 1
ATOM 1150 C C . ALA A 1 159 ? 11.884 9.011 -4.102 1.00 97.12 159 ALA A C 1
ATOM 1152 O O . ALA A 1 159 ? 12.216 9.481 -5.189 1.00 97.12 159 ALA A O 1
ATOM 1153 N N . LEU A 1 160 ? 11.800 7.693 -3.890 1.00 97.06 160 LEU A N 1
ATOM 1154 C CA . LEU A 1 160 ? 12.034 6.695 -4.940 1.00 97.06 160 LEU A CA 1
ATOM 1155 C C . LEU A 1 160 ? 10.973 6.766 -6.040 1.00 97.06 160 LEU A C 1
ATOM 1157 O O . LEU A 1 160 ? 11.312 6.652 -7.214 1.00 97.06 160 LEU A O 1
ATOM 1161 N N . GLU A 1 161 ? 9.710 6.999 -5.685 1.00 95.69 161 GLU A N 1
ATOM 1162 C CA . GLU A 1 161 ? 8.636 7.190 -6.662 1.00 95.69 161 GLU A CA 1
ATOM 1163 C C . GLU A 1 161 ? 8.893 8.430 -7.532 1.00 95.69 161 GLU A C 1
ATOM 1165 O O . GLU A 1 161 ? 8.820 8.327 -8.753 1.00 95.69 161 GLU A O 1
ATOM 1170 N N . ALA A 1 162 ? 9.309 9.557 -6.943 1.00 97.56 162 ALA A N 1
ATOM 1171 C CA . ALA A 1 162 ? 9.665 10.763 -7.700 1.00 97.56 162 ALA A CA 1
ATOM 1172 C C . ALA A 1 162 ? 10.891 10.556 -8.615 1.00 97.56 162 ALA A C 1
ATOM 1174 O O . ALA A 1 162 ? 10.926 11.029 -9.756 1.00 97.56 162 ALA A O 1
ATOM 1175 N N . ALA A 1 163 ? 11.899 9.817 -8.142 1.00 98.06 163 ALA A N 1
ATOM 1176 C CA . ALA A 1 163 ? 13.041 9.428 -8.967 1.00 98.06 163 ALA A CA 1
ATOM 1177 C C . ALA A 1 163 ? 12.619 8.491 -10.114 1.00 98.06 163 ALA A C 1
ATOM 1179 O O . ALA A 1 163 ? 13.119 8.616 -11.230 1.00 98.06 163 ALA A O 1
ATOM 1180 N N . THR A 1 164 ? 11.655 7.602 -9.862 1.00 98.00 164 THR A N 1
ATOM 1181 C CA . THR A 1 164 ? 11.082 6.708 -10.877 1.00 98.00 164 THR A CA 1
ATOM 1182 C C . THR A 1 164 ? 10.282 7.483 -11.919 1.00 98.00 164 THR A C 1
ATOM 1184 O O . THR A 1 164 ? 10.418 7.197 -13.104 1.00 98.00 164 THR A O 1
ATOM 1187 N N . ASP A 1 165 ? 9.515 8.500 -11.519 1.00 97.56 165 ASP A N 1
ATOM 1188 C CA . ASP A 1 165 ? 8.811 9.395 -12.450 1.00 97.56 165 ASP A CA 1
ATOM 1189 C C . ASP A 1 165 ? 9.797 10.125 -13.372 1.00 97.56 165 ASP A C 1
ATOM 1191 O O . ASP A 1 165 ? 9.604 10.189 -14.587 1.00 97.56 165 ASP A O 1
ATOM 1195 N N . THR A 1 166 ? 10.899 10.616 -12.800 1.00 97.88 166 THR A N 1
ATOM 1196 C CA . THR A 1 166 ? 11.962 11.299 -13.551 1.00 97.88 166 THR A CA 1
ATOM 1197 C C . THR A 1 166 ? 12.639 10.353 -14.544 1.00 97.88 166 THR A C 1
ATOM 1199 O O . THR A 1 166 ? 12.814 10.697 -15.712 1.00 97.88 166 THR A O 1
ATOM 1202 N N . ALA A 1 167 ? 12.979 9.138 -14.104 1.00 97.56 167 ALA A N 1
ATOM 1203 C CA . ALA A 1 167 ? 13.559 8.115 -14.966 1.00 97.56 167 ALA A CA 1
ATOM 1204 C C . ALA A 1 167 ? 12.603 7.721 -16.099 1.00 97.56 167 ALA A C 1
ATOM 1206 O O . ALA A 1 167 ? 13.023 7.667 -17.251 1.00 97.56 167 ALA A O 1
ATOM 1207 N N . ALA A 1 168 ? 11.319 7.511 -15.794 1.00 96.31 168 ALA A N 1
ATOM 1208 C CA . ALA A 1 168 ? 10.296 7.172 -16.780 1.00 96.31 168 ALA A CA 1
ATOM 1209 C C . ALA A 1 168 ? 10.195 8.227 -17.889 1.00 96.31 168 ALA A C 1
ATOM 1211 O O . ALA A 1 168 ? 10.115 7.873 -19.063 1.00 96.31 168 ALA A O 1
ATOM 1212 N N . ALA A 1 169 ? 10.243 9.513 -17.530 1.00 95.94 169 ALA A N 1
ATOM 1213 C CA . ALA A 1 169 ? 10.237 10.607 -18.497 1.00 95.94 169 ALA A CA 1
ATOM 1214 C C . ALA A 1 169 ? 11.509 10.639 -19.363 1.00 95.94 169 ALA A C 1
ATOM 1216 O O . ALA A 1 169 ? 11.431 10.948 -20.549 1.00 95.94 169 ALA A O 1
ATOM 1217 N N . ALA A 1 170 ? 12.670 10.304 -18.792 1.00 96.44 170 ALA A N 1
ATOM 1218 C CA . ALA A 1 170 ? 13.946 10.310 -19.505 1.00 96.44 170 ALA A CA 1
ATOM 1219 C C . ALA A 1 170 ? 14.096 9.135 -20.487 1.00 96.44 170 ALA A C 1
ATOM 1221 O O . ALA A 1 170 ? 14.611 9.317 -21.591 1.00 96.44 170 ALA A O 1
ATOM 1222 N N . VAL A 1 171 ? 13.653 7.935 -20.094 1.00 96.56 171 VAL A N 1
ATOM 1223 C CA . VAL A 1 171 ? 13.809 6.718 -20.910 1.00 96.56 171 VAL A CA 1
ATOM 1224 C C . VAL A 1 171 ? 12.569 6.391 -21.741 1.00 96.56 171 VAL A C 1
ATOM 1226 O O . VAL A 1 171 ? 12.635 5.540 -22.617 1.00 96.56 171 VAL A O 1
ATOM 1229 N N . GLY A 1 172 ? 11.426 7.033 -21.505 1.00 94.56 172 GLY A N 1
ATOM 1230 C CA . GLY A 1 172 ? 10.204 6.786 -22.267 1.00 94.56 172 GLY A CA 1
ATOM 1231 C C . GLY A 1 172 ? 10.378 7.083 -23.761 1.00 94.56 172 GLY A C 1
ATOM 1232 O O . GLY A 1 172 ? 10.857 8.147 -24.151 1.00 94.56 172 GLY A O 1
ATOM 1233 N N . ARG A 1 173 ? 9.964 6.141 -24.614 1.00 91.62 173 ARG A N 1
ATOM 1234 C CA . ARG A 1 173 ? 9.945 6.290 -26.082 1.00 91.62 173 ARG A CA 1
ATOM 1235 C C . ARG A 1 173 ? 8.531 6.391 -26.657 1.00 91.62 173 ARG A C 1
ATOM 1237 O O . ARG A 1 173 ? 8.379 6.624 -27.850 1.00 91.62 173 ARG A O 1
ATOM 1244 N N . GLY A 1 174 ? 7.512 6.265 -25.812 1.00 85.62 174 GLY A N 1
ATOM 1245 C CA . GLY A 1 174 ? 6.110 6.441 -26.175 1.00 85.62 174 GLY A CA 1
ATOM 1246 C C . GLY A 1 174 ? 5.209 5.350 -25.610 1.00 85.62 174 GLY A C 1
ATOM 1247 O O . GLY A 1 174 ? 5.663 4.388 -24.985 1.00 85.62 174 GLY A O 1
ATOM 1248 N N . ASP A 1 175 ? 3.917 5.536 -25.847 1.00 82.62 175 ASP A N 1
ATOM 1249 C CA . ASP A 1 175 ? 2.841 4.601 -25.539 1.00 82.62 175 ASP A CA 1
ATOM 1250 C C . ASP A 1 175 ? 1.828 4.661 -26.686 1.00 82.62 175 ASP A C 1
ATOM 1252 O O . ASP A 1 175 ? 1.399 5.755 -27.060 1.00 82.62 175 ASP A O 1
ATOM 1256 N N . ASP A 1 176 ? 1.490 3.515 -27.276 1.00 83.88 176 ASP A N 1
ATOM 1257 C CA . ASP A 1 176 ? 0.544 3.419 -28.397 1.00 83.88 176 ASP A CA 1
ATOM 1258 C C . ASP A 1 176 ? -0.865 2.955 -27.979 1.00 83.88 176 ASP A C 1
ATOM 1260 O O . ASP A 1 176 ? -1.653 2.520 -28.818 1.00 83.88 176 ASP A O 1
ATOM 1264 N N . GLY A 1 177 ? -1.211 3.077 -26.692 1.00 71.56 177 GLY A N 1
ATOM 1265 C CA . GLY A 1 177 ? -2.530 2.713 -26.161 1.00 71.56 177 GLY A CA 1
ATOM 1266 C C . GLY A 1 177 ? -2.652 1.236 -25.783 1.00 71.56 177 GLY A C 1
ATOM 1267 O O . GLY A 1 177 ? -3.758 0.726 -25.608 1.00 71.56 177 GLY A O 1
ATOM 1268 N N . GLY A 1 178 ? -1.517 0.553 -25.649 1.00 83.25 178 GLY A N 1
ATOM 1269 C CA . GLY A 1 178 ? -1.446 -0.856 -25.276 1.00 83.25 178 GLY A CA 1
ATOM 1270 C C . GLY A 1 178 ? -0.023 -1.363 -25.077 1.00 83.25 178 GLY A C 1
ATOM 1271 O O . GLY A 1 178 ? 0.160 -2.366 -24.395 1.00 83.25 178 GLY A O 1
ATOM 1272 N N . ARG A 1 179 ? 0.993 -0.683 -25.619 1.00 92.44 179 ARG A N 1
ATOM 1273 C CA . ARG A 1 179 ? 2.399 -1.064 -25.461 1.00 92.44 179 ARG A CA 1
ATOM 1274 C C . ARG A 1 179 ? 3.222 0.100 -24.953 1.00 92.44 179 ARG A C 1
ATOM 1276 O O . ARG A 1 179 ? 3.035 1.248 -25.340 1.00 92.44 179 ARG A O 1
ATOM 1283 N N . ILE A 1 180 ? 4.170 -0.229 -24.093 1.00 94.75 180 ILE A N 1
ATOM 1284 C CA . ILE A 1 180 ? 5.068 0.722 -23.452 1.00 94.75 180 ILE A CA 1
ATOM 1285 C C . ILE A 1 180 ? 6.445 0.528 -24.057 1.00 94.75 180 ILE A C 1
ATOM 1287 O O . ILE A 1 180 ? 6.984 -0.578 -24.008 1.00 94.75 180 ILE A O 1
ATOM 1291 N N . PHE A 1 181 ? 7.013 1.605 -24.589 1.00 95.25 181 PHE A N 1
ATOM 1292 C CA . PHE A 1 181 ? 8.339 1.596 -25.191 1.00 95.25 181 PHE A CA 1
ATOM 1293 C C . PHE A 1 181 ? 9.305 2.364 -24.297 1.00 95.25 181 PHE A C 1
ATOM 1295 O O . PHE A 1 181 ? 9.074 3.533 -23.976 1.00 95.25 181 PHE A O 1
ATOM 1302 N N . LEU A 1 182 ? 10.394 1.712 -23.905 1.00 95.88 182 LEU A N 1
ATOM 1303 C CA . LEU A 1 182 ? 11.463 2.298 -23.104 1.00 95.88 182 LEU A CA 1
ATOM 1304 C C . LEU A 1 182 ? 12.778 2.203 -23.874 1.00 95.88 182 LEU A C 1
ATOM 1306 O O . LEU A 1 182 ? 13.078 1.188 -24.504 1.00 95.88 182 LEU A O 1
ATOM 1310 N N . ASP A 1 183 ? 13.565 3.267 -23.802 1.00 94.94 183 ASP A N 1
ATOM 1311 C CA . ASP A 1 183 ? 14.930 3.303 -24.284 1.00 94.94 183 ASP A CA 1
ATOM 1312 C C . ASP A 1 183 ? 15.742 2.240 -23.573 1.00 94.94 183 ASP A C 1
ATOM 1314 O O . ASP A 1 183 ? 15.784 2.187 -22.342 1.00 94.94 183 ASP A O 1
ATOM 1318 N N . ALA A 1 184 ? 16.375 1.389 -24.361 1.00 92.38 184 ALA A N 1
ATOM 1319 C CA . ALA A 1 184 ? 17.068 0.259 -23.814 1.00 92.38 184 ALA A CA 1
ATOM 1320 C C . ALA A 1 184 ? 18.270 0.694 -22.961 1.00 92.38 184 ALA A C 1
ATOM 1322 O O . ALA A 1 184 ? 18.356 0.358 -21.779 1.00 92.38 184 ALA A O 1
ATOM 1323 N N . GLU A 1 185 ? 19.207 1.424 -23.561 1.00 93.00 185 GLU A N 1
ATOM 1324 C CA . GLU A 1 185 ? 20.466 1.792 -22.912 1.00 93.00 185 GLU A CA 1
ATOM 1325 C C . GLU A 1 185 ? 20.215 2.653 -21.671 1.00 93.00 185 GLU A C 1
ATOM 1327 O O . GLU A 1 185 ? 20.754 2.375 -20.598 1.00 93.00 185 GLU A O 1
ATOM 1332 N N . GLY A 1 186 ? 19.300 3.617 -21.786 1.00 94.88 186 GLY A N 1
ATOM 1333 C CA . GLY A 1 186 ? 18.836 4.434 -20.677 1.00 94.88 186 GLY A CA 1
ATOM 1334 C C . GLY A 1 186 ? 18.221 3.605 -19.553 1.00 94.88 186 GLY A C 1
ATOM 1335 O O . GLY A 1 186 ? 18.542 3.851 -18.394 1.00 94.88 186 GLY A O 1
ATOM 1336 N N . PHE A 1 187 ? 17.385 2.605 -19.865 1.00 95.56 187 PHE A N 1
ATOM 1337 C CA . PHE A 1 187 ? 16.799 1.714 -18.859 1.00 95.56 187 PHE A CA 1
ATOM 1338 C C . PHE A 1 187 ? 17.861 0.863 -18.148 1.00 95.56 187 PHE A C 1
ATOM 1340 O O . PHE A 1 187 ? 17.847 0.767 -16.922 1.00 95.56 187 PHE A O 1
ATOM 1347 N N . ALA A 1 188 ? 18.796 0.270 -18.895 1.00 93.75 188 ALA A N 1
ATOM 1348 C CA . ALA A 1 188 ? 19.865 -0.556 -18.333 1.00 93.75 188 ALA A CA 1
ATOM 1349 C C . ALA A 1 188 ? 20.841 0.247 -17.453 1.00 93.75 188 ALA A C 1
ATOM 1351 O O . ALA A 1 188 ? 21.438 -0.311 -16.533 1.00 93.75 188 ALA A O 1
ATOM 1352 N N . GLY A 1 189 ? 20.979 1.551 -17.711 1.00 94.62 189 GLY A N 1
ATOM 1353 C CA . GLY A 1 189 ? 21.772 2.476 -16.901 1.00 94.62 189 GLY A CA 1
ATOM 1354 C C . GLY A 1 189 ? 21.089 2.974 -15.620 1.00 94.62 189 GLY A C 1
ATOM 1355 O O . GLY A 1 189 ? 21.723 3.684 -14.837 1.00 94.62 189 GLY A O 1
ATOM 1356 N N . LEU A 1 190 ? 19.814 2.642 -15.379 1.00 96.88 190 LEU A N 1
ATOM 1357 C CA . LEU A 1 190 ? 19.104 3.088 -14.178 1.00 96.88 190 LEU A CA 1
ATOM 1358 C C . LEU A 1 190 ? 19.634 2.398 -12.911 1.00 96.88 190 LEU A C 1
ATOM 1360 O O . LEU A 1 190 ? 19.985 1.216 -12.938 1.00 96.88 190 LEU A O 1
ATOM 1364 N N . PRO A 1 191 ? 19.604 3.079 -11.747 1.00 96.88 191 PRO A N 1
ATOM 1365 C CA . PRO A 1 191 ? 19.780 2.404 -10.467 1.00 96.88 191 PRO A CA 1
ATOM 1366 C C . PRO A 1 191 ? 18.776 1.255 -10.318 1.00 96.88 191 PRO A C 1
ATOM 1368 O O . PRO A 1 191 ? 17.599 1.417 -10.641 1.00 96.88 191 PRO A O 1
ATOM 1371 N N . ALA A 1 192 ? 19.222 0.115 -9.781 1.00 94.25 192 ALA A N 1
ATOM 1372 C CA . ALA A 1 192 ? 18.451 -1.131 -9.795 1.00 94.25 192 ALA A CA 1
ATOM 1373 C C . ALA A 1 192 ? 17.025 -0.997 -9.224 1.00 94.25 192 ALA A C 1
ATOM 1375 O O . ALA A 1 192 ? 16.081 -1.492 -9.829 1.00 94.25 192 ALA A O 1
ATOM 1376 N N . GLU A 1 193 ? 16.854 -0.285 -8.106 1.00 95.44 193 GLU A N 1
ATOM 1377 C CA . GLU A 1 193 ? 15.535 -0.045 -7.492 1.00 95.44 193 GLU A CA 1
ATOM 1378 C C . GLU A 1 193 ? 14.608 0.786 -8.399 1.00 95.44 193 GLU A C 1
ATOM 1380 O O . GLU A 1 193 ? 13.403 0.551 -8.446 1.00 95.44 193 GLU A O 1
ATOM 1385 N N . ILE A 1 194 ? 15.165 1.740 -9.150 1.00 97.69 194 ILE A N 1
ATOM 1386 C CA . ILE A 1 194 ? 14.405 2.593 -10.071 1.00 97.69 194 ILE A CA 1
ATOM 1387 C C . ILE A 1 194 ? 13.988 1.800 -11.312 1.00 97.69 194 ILE A C 1
ATOM 1389 O O . ILE A 1 194 ? 12.826 1.861 -11.712 1.00 97.69 194 ILE A O 1
ATOM 1393 N N . GLY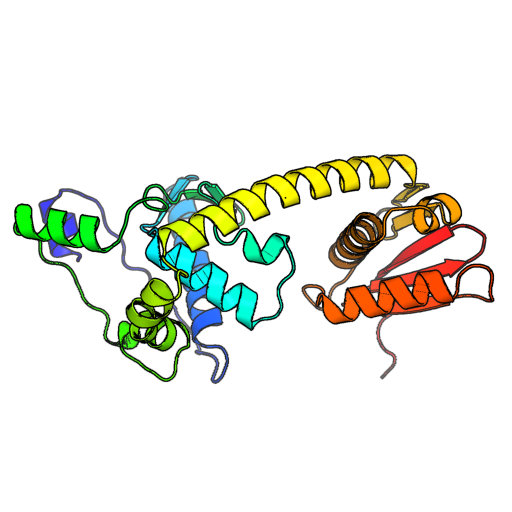 A 1 195 ? 14.902 1.006 -11.880 1.00 96.94 195 GLY A N 1
ATOM 1394 C CA . GLY A 1 195 ? 14.596 0.096 -12.989 1.00 96.94 195 GLY A CA 1
ATOM 1395 C C . GLY A 1 195 ? 13.532 -0.940 -12.614 1.00 96.94 195 GLY A C 1
ATOM 1396 O O . GLY A 1 195 ? 12.576 -1.147 -13.363 1.00 96.94 195 GLY A O 1
ATOM 1397 N N . LEU A 1 196 ? 13.628 -1.514 -11.409 1.00 96.06 196 LEU A N 1
ATOM 1398 C CA . LEU A 1 196 ? 12.655 -2.463 -10.867 1.00 96.06 196 LEU A CA 1
ATOM 1399 C C . LEU A 1 196 ? 11.255 -1.842 -10.758 1.00 96.06 196 LEU A C 1
ATOM 1401 O O . LEU A 1 196 ? 10.285 -2.425 -11.241 1.00 96.06 196 LEU A O 1
ATOM 1405 N N . ARG A 1 197 ? 11.144 -0.646 -10.163 1.00 96.19 197 ARG A N 1
ATOM 1406 C CA . ARG A 1 197 ? 9.865 0.072 -10.013 1.00 96.19 197 ARG A CA 1
ATOM 1407 C C . ARG A 1 197 ? 9.273 0.483 -11.349 1.00 96.19 197 ARG A C 1
ATOM 1409 O O . ARG A 1 197 ? 8.073 0.314 -11.557 1.00 96.19 197 ARG A O 1
ATOM 1416 N N . LEU A 1 198 ? 10.100 0.989 -12.262 1.00 96.62 198 LEU A N 1
ATOM 1417 C CA . LEU A 1 198 ? 9.661 1.363 -13.602 1.00 96.62 198 LEU A CA 1
ATOM 1418 C C . LEU A 1 198 ? 9.116 0.149 -14.363 1.00 96.62 198 LEU A C 1
ATOM 1420 O O . LEU A 1 198 ? 8.027 0.221 -14.934 1.00 96.62 198 LEU A O 1
ATOM 1424 N N . LEU A 1 199 ? 9.828 -0.981 -14.313 1.00 96.25 199 LEU A N 1
ATOM 1425 C CA . LEU A 1 199 ? 9.377 -2.233 -14.916 1.00 96.25 199 LEU A CA 1
ATOM 1426 C C . LEU A 1 199 ? 8.081 -2.738 -14.271 1.00 96.25 199 LEU A C 1
ATOM 1428 O O . LEU A 1 199 ? 7.164 -3.133 -14.985 1.00 96.25 199 LEU A O 1
ATOM 1432 N N . GLY A 1 200 ? 7.981 -2.681 -12.941 1.00 95.31 200 GLY A N 1
ATOM 1433 C CA . GLY A 1 200 ? 6.774 -3.052 -12.201 1.00 95.31 200 GLY A CA 1
ATOM 1434 C C . GLY A 1 200 ? 5.559 -2.234 -12.634 1.00 95.31 200 GLY A C 1
ATOM 1435 O O . GLY A 1 200 ? 4.549 -2.812 -13.018 1.00 95.31 200 GLY A O 1
ATOM 1436 N N . ARG A 1 201 ? 5.686 -0.901 -12.688 1.00 93.19 201 ARG A N 1
ATOM 1437 C CA . ARG A 1 201 ? 4.628 0.005 -13.175 1.00 93.19 201 ARG A CA 1
ATOM 1438 C C . ARG A 1 201 ? 4.231 -0.293 -14.622 1.00 93.19 201 ARG A C 1
ATOM 1440 O O . ARG A 1 201 ? 3.052 -0.221 -14.960 1.00 93.19 201 ARG A O 1
ATOM 1447 N N . ALA A 1 202 ? 5.201 -0.613 -15.479 1.00 93.94 202 ALA A N 1
ATOM 1448 C CA . ALA A 1 202 ? 4.934 -0.962 -16.868 1.00 93.94 202 ALA A CA 1
ATOM 1449 C C . ALA A 1 202 ? 4.143 -2.277 -16.977 1.00 93.94 202 ALA A C 1
ATOM 1451 O O . ALA A 1 202 ? 3.148 -2.334 -17.697 1.00 93.94 202 ALA A O 1
ATOM 1452 N N . VAL A 1 203 ? 4.544 -3.301 -16.219 1.00 94.81 203 VAL A N 1
ATOM 1453 C CA . VAL A 1 203 ? 3.853 -4.595 -16.159 1.00 94.81 203 VAL A CA 1
ATOM 1454 C C . VAL A 1 203 ? 2.454 -4.448 -15.562 1.00 94.81 203 VAL A C 1
ATOM 1456 O O . VAL A 1 203 ? 1.508 -4.928 -16.172 1.00 94.81 203 VAL A O 1
ATOM 1459 N N . ASP A 1 204 ? 2.291 -3.753 -14.434 1.00 91.25 204 ASP A N 1
ATOM 1460 C CA . ASP A 1 204 ? 0.984 -3.547 -13.786 1.00 91.25 204 ASP A CA 1
ATOM 1461 C C . ASP A 1 204 ? 0.000 -2.778 -14.685 1.00 91.25 204 ASP A C 1
ATOM 1463 O O . ASP A 1 204 ? -1.211 -2.957 -14.578 1.00 91.25 204 ASP A O 1
ATOM 1467 N N . ARG A 1 205 ? 0.504 -1.918 -15.580 1.00 89.81 205 ARG A N 1
ATOM 1468 C CA . ARG A 1 205 ? -0.334 -1.127 -16.488 1.00 89.81 205 ARG A CA 1
ATOM 1469 C C . ARG A 1 205 ? -0.916 -1.939 -17.647 1.00 89.81 205 ARG A C 1
ATOM 1471 O O . ARG A 1 205 ? -2.029 -1.640 -18.070 1.00 89.81 205 ARG A O 1
ATOM 1478 N N . VAL A 1 206 ? -0.173 -2.910 -18.183 1.00 91.50 206 VAL A N 1
ATOM 1479 C CA . VAL A 1 206 ? -0.611 -3.707 -19.354 1.00 91.50 206 VAL A CA 1
ATOM 1480 C C . VAL A 1 206 ? -1.008 -5.141 -19.005 1.00 91.50 206 VAL A C 1
ATOM 1482 O O . VAL A 1 206 ? -1.696 -5.802 -19.782 1.00 91.50 206 VAL A O 1
ATOM 1485 N N . GLY A 1 207 ? -0.547 -5.640 -17.860 1.00 88.62 207 GLY A N 1
ATOM 1486 C CA . GLY A 1 207 ? -0.824 -6.976 -17.363 1.00 88.62 207 GLY A CA 1
ATOM 1487 C C . GLY A 1 207 ? -2.267 -7.126 -16.894 1.00 88.62 207 GLY A C 1
ATOM 1488 O O . GLY A 1 207 ? -2.911 -6.181 -16.447 1.00 88.62 207 GLY A O 1
ATOM 1489 N N . HIS A 1 208 ? -2.781 -8.348 -16.995 1.00 87.19 208 HIS A N 1
ATOM 1490 C CA . HIS A 1 208 ? -4.180 -8.663 -16.702 1.00 87.19 208 HIS A CA 1
ATOM 1491 C C . HIS A 1 208 ? -4.348 -9.836 -15.720 1.00 87.19 208 HIS A C 1
ATOM 1493 O O . HIS A 1 208 ? -5.473 -10.232 -15.428 1.00 87.19 208 HIS A O 1
ATOM 1499 N N . GLU A 1 209 ? -3.259 -10.451 -15.234 1.00 87.06 209 GLU A N 1
ATOM 1500 C CA . GLU A 1 209 ? -3.317 -11.619 -14.328 1.00 87.06 209 GLU A CA 1
ATOM 1501 C C . GLU A 1 209 ? -3.216 -11.235 -12.835 1.00 87.06 209 GLU A C 1
ATOM 1503 O O . GLU A 1 209 ? -3.033 -12.104 -11.984 1.00 87.06 209 GLU A O 1
ATOM 1508 N N . GLY A 1 210 ? -3.374 -9.950 -12.499 1.00 79.75 210 GLY A N 1
ATOM 1509 C CA . GLY A 1 210 ? -3.346 -9.442 -11.123 1.00 79.75 210 GLY A CA 1
ATOM 1510 C C . GLY A 1 210 ? -2.031 -8.749 -10.747 1.00 79.75 210 GLY A C 1
ATOM 1511 O O . GLY A 1 210 ? -1.208 -8.486 -11.620 1.00 79.75 210 GLY A O 1
ATOM 1512 N N . PRO A 1 211 ? -1.838 -8.410 -9.458 1.00 79.69 211 PRO A N 1
ATOM 1513 C CA . PRO A 1 211 ? -0.698 -7.614 -9.018 1.00 79.69 211 PRO A CA 1
ATOM 1514 C C . PRO A 1 211 ? 0.617 -8.382 -9.150 1.00 79.69 211 PRO A C 1
ATOM 1516 O O . PRO A 1 211 ? 0.686 -9.586 -8.876 1.00 79.69 211 PRO A O 1
ATOM 1519 N N . VAL A 1 212 ? 1.679 -7.665 -9.503 1.00 85.62 212 VAL A N 1
ATOM 1520 C CA . VAL A 1 212 ? 3.017 -8.240 -9.625 1.00 85.62 212 VAL A CA 1
ATOM 1521 C C . VAL A 1 212 ? 3.587 -8.655 -8.263 1.00 85.62 212 VAL A C 1
ATOM 1523 O O . VAL A 1 212 ? 3.639 -7.885 -7.305 1.00 85.62 212 VAL A O 1
ATOM 1526 N N . GLU A 1 213 ? 4.071 -9.894 -8.184 1.00 88.69 213 GLU A N 1
ATOM 1527 C CA . GLU A 1 213 ? 4.825 -10.388 -7.033 1.00 88.69 213 GLU A CA 1
ATOM 1528 C C . GLU A 1 213 ? 6.272 -9.883 -7.085 1.00 88.69 213 GLU A C 1
ATOM 1530 O O . GLU A 1 213 ? 6.971 -10.100 -8.078 1.00 88.69 213 GLU A O 1
ATOM 1535 N N . LEU A 1 214 ? 6.738 -9.260 -5.997 1.00 89.62 214 LEU A N 1
ATOM 1536 C CA . LEU A 1 214 ? 8.047 -8.603 -5.938 1.00 89.62 214 LEU A CA 1
ATOM 1537 C C . LEU A 1 214 ? 9.203 -9.540 -6.320 1.00 89.62 214 LEU A C 1
ATOM 1539 O O . LEU A 1 214 ? 9.987 -9.201 -7.197 1.00 89.62 214 LEU A O 1
ATOM 1543 N N . ALA A 1 215 ? 9.250 -10.749 -5.755 1.00 92.00 215 ALA A N 1
ATOM 1544 C CA . ALA A 1 215 ? 10.316 -11.710 -6.048 1.00 92.00 215 ALA A CA 1
ATOM 1545 C C . ALA A 1 215 ? 10.380 -12.092 -7.540 1.00 92.00 215 ALA A C 1
ATOM 1547 O O . ALA A 1 215 ? 11.458 -12.265 -8.109 1.00 92.00 215 ALA A O 1
ATOM 1548 N N . LYS A 1 216 ? 9.225 -12.197 -8.210 1.00 93.75 216 LYS A N 1
ATOM 1549 C CA . LYS A 1 216 ? 9.166 -12.486 -9.652 1.00 93.75 216 LYS A CA 1
ATOM 1550 C C . LYS A 1 216 ? 9.589 -11.282 -10.488 1.00 93.75 216 LYS A C 1
ATOM 1552 O O . LYS A 1 216 ? 10.227 -11.460 -11.524 1.00 93.75 216 LYS A O 1
ATOM 1557 N N . LEU A 1 217 ? 9.254 -10.072 -10.044 1.00 95.12 217 LEU A N 1
ATOM 1558 C CA . LEU A 1 217 ? 9.702 -8.837 -10.680 1.00 95.12 217 LEU A CA 1
ATOM 1559 C C . LEU A 1 217 ? 11.220 -8.679 -10.588 1.00 95.12 217 LEU A C 1
ATOM 1561 O O . LEU A 1 217 ? 11.854 -8.366 -11.591 1.00 95.12 217 LEU A O 1
ATOM 1565 N N . GLU A 1 218 ? 11.806 -8.961 -9.424 1.00 95.31 218 GLU A N 1
ATOM 1566 C CA . GLU A 1 218 ? 13.258 -8.943 -9.207 1.00 95.31 218 GLU A CA 1
ATOM 1567 C C . GLU A 1 218 ? 13.968 -9.934 -10.132 1.00 95.31 218 GLU A C 1
ATOM 1569 O O . GLU A 1 218 ? 14.931 -9.575 -10.811 1.00 95.31 218 GLU A O 1
ATOM 1574 N N . GLN A 1 219 ? 13.447 -11.160 -10.238 1.00 95.25 219 GLN A N 1
ATOM 1575 C CA . GLN A 1 219 ? 13.968 -12.173 -11.160 1.00 95.25 219 GLN A CA 1
ATOM 1576 C C . GLN A 1 219 ? 13.851 -11.747 -12.627 1.00 95.25 219 GLN A C 1
ATOM 1578 O O . GLN A 1 219 ? 14.775 -11.977 -13.410 1.00 95.25 219 GLN A O 1
ATOM 1583 N N . LEU A 1 220 ? 12.726 -11.142 -13.019 1.00 95.25 220 LEU A N 1
ATOM 1584 C CA . LEU A 1 220 ? 12.524 -10.640 -14.377 1.00 95.25 220 LEU A CA 1
ATOM 1585 C C . LEU A 1 220 ? 13.500 -9.506 -14.699 1.00 95.25 220 LEU A C 1
ATOM 1587 O O . LEU A 1 220 ? 14.143 -9.548 -15.744 1.00 95.25 220 LEU A O 1
ATOM 1591 N N . HIS A 1 221 ? 13.623 -8.529 -13.801 1.00 95.69 221 HIS A N 1
ATOM 1592 C CA . HIS A 1 221 ? 14.517 -7.385 -13.948 1.00 95.69 221 HIS A CA 1
ATOM 1593 C C . HIS A 1 221 ? 15.979 -7.831 -14.051 1.00 95.69 221 HIS A C 1
ATOM 1595 O O . HIS A 1 221 ? 16.679 -7.450 -14.986 1.00 95.69 221 HIS A O 1
ATOM 1601 N N . ALA A 1 222 ? 16.425 -8.717 -13.154 1.00 94.19 222 ALA A N 1
ATOM 1602 C CA . ALA A 1 222 ? 17.773 -9.275 -13.201 1.00 94.19 222 ALA A CA 1
ATOM 1603 C C . ALA A 1 222 ? 18.036 -10.040 -14.509 1.00 94.19 222 ALA A C 1
ATOM 1605 O O . ALA A 1 222 ? 19.090 -9.878 -15.118 1.00 94.19 222 ALA A O 1
ATOM 1606 N N . ALA A 1 223 ? 17.075 -10.844 -14.976 1.00 93.06 223 ALA A N 1
ATOM 1607 C CA . ALA A 1 223 ? 17.218 -11.586 -16.225 1.00 93.06 223 ALA A CA 1
ATOM 1608 C C . ALA A 1 223 ? 17.235 -10.679 -17.465 1.00 93.06 223 ALA A C 1
ATOM 1610 O O . ALA A 1 223 ? 17.954 -10.976 -18.416 1.00 93.06 223 ALA A O 1
ATOM 1611 N N . LEU A 1 224 ? 16.460 -9.592 -17.452 1.00 92.56 224 LEU A N 1
ATOM 1612 C CA . LEU A 1 224 ? 16.446 -8.587 -18.512 1.00 92.56 224 LEU A CA 1
ATOM 1613 C C . LEU A 1 224 ? 17.814 -7.903 -18.636 1.00 92.56 224 LEU A C 1
ATOM 1615 O O . LEU A 1 224 ? 18.345 -7.802 -19.738 1.00 92.56 224 LEU A O 1
ATOM 1619 N N . LEU A 1 225 ? 18.409 -7.500 -17.508 1.00 91.31 225 LEU A N 1
ATOM 1620 C CA . LEU A 1 225 ? 19.742 -6.889 -17.483 1.00 91.31 225 LEU A CA 1
ATOM 1621 C C . LEU A 1 225 ? 20.857 -7.891 -17.818 1.00 91.31 225 LEU A C 1
ATOM 1623 O O . LEU A 1 225 ? 21.812 -7.540 -18.498 1.00 91.31 225 LEU A O 1
ATOM 1627 N N . ALA A 1 226 ? 20.748 -9.149 -17.386 1.00 88.00 226 ALA A N 1
ATOM 1628 C CA . ALA A 1 226 ? 21.740 -10.178 -17.713 1.00 88.00 226 ALA A CA 1
ATOM 1629 C C . ALA A 1 226 ? 21.696 -10.602 -19.192 1.00 88.00 226 ALA A C 1
ATOM 1631 O O . ALA A 1 226 ? 22.719 -10.971 -19.760 1.00 88.00 226 ALA A O 1
ATOM 1632 N N . GLY A 1 227 ? 20.515 -10.554 -19.818 1.00 81.44 227 GLY A N 1
ATOM 1633 C CA . GLY A 1 227 ? 20.338 -10.790 -21.253 1.00 81.44 227 GLY A CA 1
ATOM 1634 C C . GLY A 1 227 ? 20.731 -9.597 -22.130 1.00 81.44 227 GLY A C 1
ATOM 1635 O O . GLY A 1 227 ? 20.612 -9.678 -23.353 1.00 81.44 227 GLY A O 1
ATOM 1636 N N . TRP A 1 228 ? 21.176 -8.493 -21.524 1.00 77.12 228 TRP A N 1
ATOM 1637 C CA . TRP A 1 228 ? 21.516 -7.264 -22.225 1.00 77.12 228 TRP A CA 1
ATOM 1638 C C . TRP A 1 228 ? 22.691 -7.425 -23.185 1.00 77.12 228 TRP A C 1
ATOM 1640 O O . TRP A 1 228 ? 23.695 -8.045 -22.848 1.00 77.12 228 TRP A O 1
ATOM 1650 N N . GLY A 1 229 ? 22.583 -6.848 -24.384 1.00 66.31 229 GLY A N 1
ATOM 1651 C CA . GLY A 1 229 ? 23.620 -6.960 -25.418 1.00 66.31 229 GLY A CA 1
ATOM 1652 C C . GLY A 1 229 ? 23.762 -8.362 -26.031 1.00 66.31 229 GLY A C 1
ATOM 1653 O O . GLY A 1 229 ? 24.610 -8.557 -26.900 1.00 66.31 229 GLY A O 1
ATOM 1654 N N . GLY A 1 230 ? 22.941 -9.327 -25.604 1.00 65.88 230 GLY A N 1
ATOM 1655 C CA . GLY A 1 230 ? 22.814 -10.650 -26.208 1.00 65.88 230 GLY A CA 1
ATOM 1656 C C . GLY A 1 230 ? 21.736 -10.712 -27.298 1.00 65.88 230 GLY A C 1
ATOM 1657 O O . GLY A 1 230 ? 21.323 -9.704 -27.870 1.00 65.88 230 GLY A O 1
ATOM 1658 N N . GLY A 1 231 ? 21.278 -11.931 -27.597 1.00 71.56 231 GLY A N 1
ATOM 1659 C CA . GLY A 1 231 ? 20.140 -12.171 -28.490 1.00 71.56 231 GLY A CA 1
ATOM 1660 C C . GLY A 1 231 ? 18.801 -11.661 -27.924 1.00 71.56 231 GLY A C 1
ATOM 1661 O O . GLY A 1 231 ? 18.755 -11.097 -26.832 1.00 71.56 231 GLY A O 1
ATOM 1662 N N . PRO A 1 232 ? 17.684 -11.866 -28.644 1.00 79.50 232 PRO A N 1
ATOM 1663 C CA . PRO A 1 232 ? 16.384 -11.333 -28.243 1.00 79.50 232 PRO A CA 1
ATOM 1664 C C . PRO A 1 232 ? 15.936 -11.885 -26.881 1.00 79.50 232 PRO A C 1
ATOM 1666 O O . PRO A 1 232 ? 15.833 -13.099 -26.692 1.00 79.50 232 PRO A O 1
ATOM 1669 N N . PHE A 1 233 ? 15.620 -10.989 -25.941 1.00 91.88 233 PHE A N 1
ATOM 1670 C CA . PHE A 1 233 ? 15.045 -11.342 -24.642 1.00 91.88 233 PHE A CA 1
ATOM 1671 C C . PHE A 1 233 ? 13.523 -11.234 -24.699 1.00 91.88 233 PHE A C 1
ATOM 1673 O O . PHE A 1 233 ? 12.988 -10.232 -25.172 1.00 91.88 233 PHE A O 1
ATOM 1680 N N . ARG A 1 234 ? 12.817 -12.245 -24.181 1.00 93.69 234 ARG A N 1
ATOM 1681 C CA . ARG A 1 234 ? 11.355 -12.239 -24.072 1.00 93.69 234 ARG A CA 1
ATOM 1682 C C . ARG A 1 234 ? 10.888 -13.067 -22.876 1.00 93.69 234 ARG A C 1
ATOM 1684 O O . ARG A 1 234 ? 11.228 -14.246 -22.786 1.00 93.69 234 ARG A O 1
ATOM 1691 N N . ARG A 1 235 ? 10.092 -12.482 -21.975 1.00 95.25 235 ARG A N 1
ATOM 1692 C CA . ARG A 1 235 ? 9.484 -13.175 -20.820 1.00 95.25 235 ARG A CA 1
ATOM 1693 C C . ARG A 1 235 ? 8.135 -12.579 -20.442 1.00 95.25 235 ARG A C 1
ATOM 1695 O O . ARG A 1 235 ? 7.905 -11.396 -20.652 1.00 95.25 235 ARG A O 1
ATOM 1702 N N . THR A 1 236 ? 7.273 -13.385 -19.829 1.00 94.44 236 THR A N 1
ATOM 1703 C CA . THR A 1 236 ? 5.970 -12.937 -19.321 1.00 94.44 236 THR A CA 1
ATOM 1704 C C . THR A 1 236 ? 5.949 -12.802 -17.805 1.00 94.44 236 THR A C 1
ATOM 1706 O O . THR A 1 236 ? 6.499 -13.656 -17.108 1.00 94.44 236 THR A O 1
ATOM 1709 N N . LEU A 1 237 ? 5.232 -11.804 -17.294 1.00 95.12 237 LEU A N 1
ATOM 1710 C CA . LEU A 1 237 ? 4.926 -11.637 -15.874 1.00 95.12 237 LEU A CA 1
ATOM 1711 C C . LEU A 1 237 ? 3.546 -10.994 -15.715 1.00 95.12 237 LEU A C 1
ATOM 1713 O O . LEU A 1 237 ? 3.268 -9.993 -16.361 1.00 95.12 237 LEU A O 1
ATOM 1717 N N . ALA A 1 238 ? 2.690 -11.569 -14.866 1.00 92.44 238 ALA A N 1
ATOM 1718 C CA . ALA A 1 238 ? 1.362 -11.033 -14.535 1.00 92.44 238 ALA A CA 1
ATOM 1719 C C . ALA A 1 238 ? 0.464 -10.699 -15.755 1.00 92.44 238 ALA A C 1
ATOM 1721 O O . ALA A 1 238 ? -0.344 -9.773 -15.725 1.00 92.44 238 ALA A O 1
ATOM 1722 N N . GLY A 1 239 ? 0.579 -11.465 -16.845 1.00 91.88 239 GLY A N 1
ATOM 1723 C CA . GLY A 1 239 ? -0.158 -11.204 -18.086 1.00 91.88 239 GLY A CA 1
ATOM 1724 C C . GLY A 1 239 ? 0.424 -10.090 -18.959 1.00 91.88 239 GLY A C 1
ATOM 1725 O O . GLY A 1 239 ? -0.201 -9.727 -19.945 1.00 91.88 239 GLY A O 1
ATOM 1726 N N . ALA A 1 240 ? 1.606 -9.561 -18.639 1.00 94.81 240 ALA A N 1
ATOM 1727 C CA . ALA A 1 240 ? 2.405 -8.735 -19.539 1.00 94.81 240 ALA A CA 1
ATOM 1728 C C . ALA A 1 240 ? 3.533 -9.567 -20.162 1.00 94.81 240 ALA A C 1
ATOM 1730 O O . ALA A 1 240 ? 4.081 -10.469 -19.527 1.00 94.81 240 ALA A O 1
ATOM 1731 N N . MET A 1 241 ? 3.908 -9.245 -21.391 1.00 95.62 241 MET A N 1
ATOM 1732 C CA . MET A 1 241 ? 5.103 -9.687 -22.089 1.00 95.62 241 MET A CA 1
ATOM 1733 C C . MET A 1 241 ? 6.127 -8.552 -22.076 1.00 95.62 241 MET A C 1
ATOM 1735 O O . MET A 1 241 ? 5.829 -7.434 -22.483 1.00 95.62 241 MET A O 1
ATOM 1739 N N . VAL A 1 242 ? 7.347 -8.859 -21.647 1.00 96.06 242 VAL A N 1
ATOM 1740 C CA . VAL A 1 242 ? 8.499 -7.959 -21.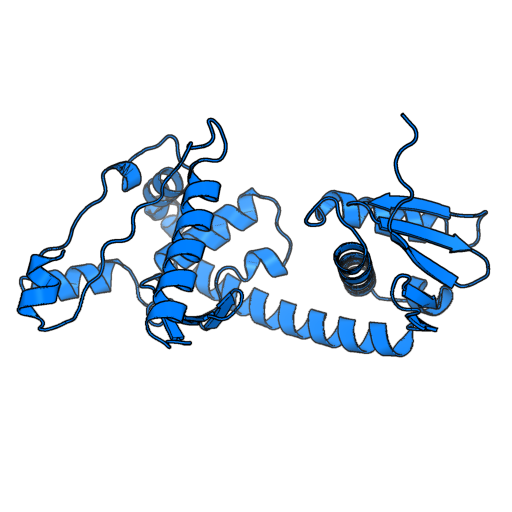685 1.00 96.06 242 VAL A CA 1
ATOM 1741 C C . VAL A 1 242 ? 9.470 -8.483 -22.728 1.00 96.06 242 VAL A C 1
ATOM 1743 O O . VAL A 1 242 ? 9.967 -9.606 -22.609 1.00 96.06 242 VAL A O 1
ATOM 1746 N N . THR A 1 243 ? 9.728 -7.673 -23.748 1.00 94.38 243 THR A N 1
ATOM 1747 C CA . THR A 1 243 ? 10.656 -7.971 -24.841 1.00 94.38 243 THR A CA 1
ATOM 1748 C C . THR A 1 243 ? 11.768 -6.927 -24.852 1.00 94.38 243 THR A C 1
ATOM 1750 O O . THR A 1 243 ? 11.478 -5.743 -24.745 1.00 94.38 243 THR A O 1
ATOM 1753 N N . ALA A 1 244 ? 13.026 -7.333 -25.014 1.00 92.38 244 ALA A N 1
ATOM 1754 C CA . ALA A 1 244 ? 14.121 -6.409 -25.310 1.00 92.38 244 ALA A CA 1
ATOM 1755 C C . ALA A 1 244 ? 14.798 -6.807 -26.621 1.00 92.38 244 ALA A C 1
ATOM 1757 O O . ALA A 1 244 ? 15.292 -7.929 -26.767 1.00 92.38 244 ALA A O 1
ATOM 1758 N N . ALA A 1 245 ? 14.758 -5.891 -27.589 1.00 87.75 245 ALA A N 1
ATOM 1759 C CA . ALA A 1 245 ? 15.303 -6.070 -28.929 1.00 87.75 245 ALA A CA 1
ATOM 1760 C C . ALA A 1 245 ? 15.554 -4.708 -29.591 1.00 87.75 245 ALA A C 1
ATOM 1762 O O . ALA A 1 245 ? 14.813 -3.756 -29.359 1.00 87.75 245 ALA A O 1
ATOM 1763 N N . GLY A 1 246 ? 16.583 -4.620 -30.439 1.00 83.94 246 GLY A N 1
ATOM 1764 C CA . GLY A 1 246 ? 16.803 -3.449 -31.299 1.00 83.94 246 GLY A CA 1
ATOM 1765 C C . GLY A 1 246 ? 16.954 -2.117 -30.554 1.00 83.94 246 GLY A C 1
ATOM 1766 O O . GLY A 1 246 ? 16.505 -1.096 -31.059 1.00 83.94 246 GLY A O 1
ATOM 1767 N N . GLY A 1 247 ? 17.535 -2.123 -29.349 1.00 88.94 247 GLY A N 1
ATOM 1768 C CA . GLY A 1 247 ? 17.707 -0.902 -28.555 1.00 88.94 247 GLY A CA 1
ATOM 1769 C C . GLY A 1 247 ? 16.424 -0.385 -27.894 1.00 88.94 247 GLY A C 1
ATOM 1770 O O . GLY A 1 247 ? 16.392 0.756 -27.438 1.00 88.94 247 GLY A O 1
ATOM 1771 N N . VAL A 1 248 ? 15.379 -1.214 -27.783 1.00 92.25 248 VAL A N 1
ATOM 1772 C CA . VAL A 1 248 ? 14.137 -0.864 -27.079 1.00 92.25 248 VAL A CA 1
ATOM 1773 C C . VAL A 1 248 ? 13.710 -1.995 -26.141 1.00 92.25 248 VAL A C 1
ATOM 1775 O O . VAL A 1 248 ? 13.818 -3.178 -26.479 1.00 92.25 248 VAL A O 1
ATOM 1778 N N . VAL A 1 249 ? 13.196 -1.632 -24.963 1.00 94.88 249 VAL A N 1
ATOM 1779 C CA . VAL A 1 249 ? 12.424 -2.526 -24.089 1.00 94.88 249 VAL A CA 1
ATOM 1780 C C . VAL A 1 249 ? 10.940 -2.252 -24.323 1.00 94.88 249 VAL A C 1
ATOM 1782 O O . VAL A 1 249 ? 10.477 -1.122 -24.183 1.00 94.88 249 VAL A O 1
ATOM 1785 N N . ILE A 1 250 ? 10.198 -3.290 -24.691 1.00 95.12 250 ILE A N 1
ATOM 1786 C CA . ILE A 1 250 ? 8.770 -3.248 -25.005 1.00 95.12 250 ILE A CA 1
ATOM 1787 C C . ILE A 1 250 ? 8.023 -4.031 -23.931 1.00 95.12 250 ILE A C 1
ATOM 1789 O O . ILE A 1 250 ? 8.343 -5.196 -23.679 1.00 95.12 250 ILE A O 1
ATOM 1793 N N . VAL A 1 251 ? 7.017 -3.408 -23.323 1.00 96.06 251 VAL A N 1
ATOM 1794 C CA . VAL A 1 251 ? 6.106 -4.054 -22.371 1.00 96.06 251 VAL A CA 1
ATOM 1795 C C . VAL A 1 251 ? 4.690 -3.992 -22.934 1.00 96.06 251 VAL A C 1
ATOM 1797 O O . VAL A 1 251 ? 4.157 -2.908 -23.155 1.00 96.06 251 VAL A O 1
ATOM 1800 N N . GLU A 1 252 ? 4.094 -5.149 -23.199 1.00 94.88 252 GLU A N 1
ATOM 1801 C CA . GLU A 1 252 ? 2.796 -5.294 -23.874 1.00 94.88 252 GLU A CA 1
ATOM 1802 C C . GLU A 1 252 ? 1.946 -6.392 -23.214 1.00 94.88 252 GLU A C 1
ATOM 1804 O O . GLU A 1 252 ? 2.504 -7.221 -22.498 1.00 94.88 252 GLU A O 1
ATOM 1809 N N . PRO A 1 253 ? 0.619 -6.456 -23.414 1.00 94.38 253 PRO A N 1
ATOM 1810 C CA . PRO A 1 253 ? -0.186 -7.575 -22.945 1.00 94.38 253 PRO A CA 1
ATOM 1811 C C . PRO A 1 253 ? 0.339 -8.897 -23.506 1.00 94.38 253 PRO A C 1
ATOM 1813 O O . PRO A 1 253 ? 0.672 -9.008 -24.689 1.00 94.38 253 PRO A O 1
ATOM 1816 N N . ALA A 1 254 ? 0.418 -9.920 -22.661 1.00 90.75 254 ALA A N 1
ATOM 1817 C CA . ALA A 1 254 ? 0.822 -11.241 -23.104 1.00 90.75 254 ALA A CA 1
ATOM 1818 C C . ALA A 1 254 ? -0.219 -11.804 -24.091 1.00 90.75 254 ALA A C 1
ATOM 1820 O O . ALA A 1 254 ? -1.424 -11.665 -23.866 1.00 90.75 254 ALA A O 1
ATOM 1821 N N . PRO A 1 255 ? 0.212 -12.468 -25.179 1.00 84.69 255 PRO A N 1
ATOM 1822 C CA . PRO A 1 255 ? -0.719 -13.118 -26.086 1.00 84.69 255 PRO A CA 1
ATOM 1823 C C . PRO A 1 255 ? -1.512 -14.204 -25.340 1.00 84.69 255 PRO A C 1
ATOM 1825 O O . PRO A 1 255 ? -0.979 -14.831 -24.415 1.00 84.69 255 PRO A O 1
ATOM 1828 N N . PRO A 1 256 ? -2.766 -14.475 -25.748 1.00 77.88 256 PRO A N 1
ATOM 1829 C CA . PRO A 1 256 ? -3.570 -15.518 -25.130 1.00 77.88 256 PRO A CA 1
ATOM 1830 C C . PRO A 1 256 ? -2.820 -16.851 -25.188 1.00 77.88 256 PRO A C 1
ATOM 1832 O O . PRO A 1 256 ? -2.317 -17.255 -26.241 1.00 77.88 256 PRO A O 1
ATOM 1835 N N . ARG A 1 257 ? -2.721 -17.532 -24.041 1.00 72.25 257 ARG A N 1
ATOM 1836 C CA . ARG A 1 257 ? -2.036 -18.827 -23.950 1.00 72.25 257 ARG A CA 1
ATOM 1837 C C . ARG A 1 257 ? -2.712 -19.802 -24.919 1.00 72.25 257 ARG A C 1
ATOM 1839 O O . ARG A 1 257 ? -3.913 -20.046 -24.801 1.00 72.25 257 ARG A O 1
ATOM 1846 N N . ARG A 1 258 ? -1.955 -20.355 -25.874 1.00 56.59 258 ARG A N 1
ATOM 1847 C CA . ARG A 1 258 ? -2.428 -21.476 -26.699 1.00 56.59 258 ARG A CA 1
ATOM 1848 C C . ARG A 1 258 ? -2.730 -22.649 -25.757 1.00 56.59 258 ARG A C 1
ATOM 1850 O O . ARG A 1 258 ? -1.832 -23.074 -25.034 1.00 56.59 258 ARG A O 1
ATOM 1857 N N . LYS A 1 259 ? -3.994 -23.079 -25.722 1.00 44.62 259 LYS A N 1
ATOM 1858 C CA . LYS A 1 259 ? -4.414 -24.339 -25.094 1.00 44.62 259 LYS A CA 1
ATOM 1859 C C . LYS A 1 259 ? -3.961 -25.520 -25.938 1.00 44.62 259 LYS A C 1
ATOM 1861 O O . LYS A 1 259 ? -3.932 -25.354 -27.179 1.00 44.62 259 LYS A O 1
#

Sequence (259 aa):
MACLAASLKVGHRTLVWQGDKPATGLMAAARAARYDLIAGAAADFGAEDVATAHTLDDQAETVLLRLAAGSGLAGLAAMRPLDRRGAIRLHRPLLAVAKARLIATLEARGLAWSEDPSNADSRFARPRLRAAAAALAGEGLSAERLARLAARAARADAALEAATDTAAAAVGRGDDGGRIFLDAEGFAGLPAEIGLRLLGRAVDRVGHEGPVELAKLEQLHAALLAGWGGGPFRRTLAGAMVTAAGGVVIVEPAPPRRK

pLDDT: mean 91.16, std 7.09, range [44.62, 98.06]

Organism: Blastochloris viridis (NCBI:txid1079)

Secondary structure (DSSP, 8-state):
-HHHHHHTT---------SPPPSS-HHHHHHHHHHHHHHHHHHHHT--EEE----HHHHHHHHHHHHHTT--HHHHT---SEEEETTEEEE-TTTTS-HHHHHHHHHHTT------GGGG-TTSHHHHHHHHHHHHHHTT--HHHHHHHHHHHHHHHHHHHHHHHHHHHHHEEEE-SS-EEEEHHHHHTS-HHHHHHHHHHHHHHH--SSSPPHHHHHHHHHHHHHTTTSS-EEEEETTEEEEEETTEEEEEEPPPPP-

InterPro domains:
  IPR011063 tRNA(Ile)-lysidine/2-thiocytidine synthase, N-terminal [PF01171] (9-131)
  IPR012094 tRNA(Ile)-lysidine synthase [PTHR43033] (13-171)
  IPR012795 tRNA(Ile)-lysidine synthase, N-terminal [TIGR02432] (12-132)
  IPR012795 tRNA(Ile)-lysidine synthase, N-terminal [cd01992] (2-124)
  IPR014729 Rossmann-like alpha/beta/alpha sandwich fold [G3DSA:3.40.50.620] (1-163)

Foldseek 3Di:
DVVVCVVVVHDDDDDDQDDDQDPPPNVVVVVVSVVVRVVVVCVVVVHQEDEDAAALLNLLLQLVVCVVVVHPLVSLLGDDQWDDDPSHIYGHPRHHPDPVVVVVVCVVVVHDDDDDPVCCDPVDPNNVCVVCQVVCVVVVSHSNSSNVSSNVSVVVVVVLVVVLVVLCVVQWPDDPPFKTKGQQVSLLPDDLSSSLVNQQVLCVVRADQDHFDSVVSSVVSVVSNVCPPHPWDWDDTRQWIWIDDDRIIMIGGHDPDDD

Radius of gyration: 22.72 Å; chains: 1; bounding box: 53×36×63 Å